Protein 2WP1 (pdb70)

Radius of gyration: 18.72 Å; Cα contacts (8 Å, |Δi|>4): 276; chains: 4; bounding box: 50×48×45 Å

InterPro domains:
  IPR001487 Bromodomain [PF00439] (38-119)
  IPR001487 Bromodomain [PF00439] (275-362)
  IPR001487 Bromodomain [PR00503] (46-59)
  IPR001487 Bromodomain [PR00503] (62-78)
  IPR001487 Bromodomain [PR00503] (78-96)
  IPR001487 Bromodomain [PR00503] (339-358)
  IPR001487 Bromodomain [PS50014] (43-115)
  IPR001487 Bromodomain [PS50014] (286-358)
  IPR001487 Bromodomain [SM00297] (24-134)
  IPR001487 Bromodomain [SM00297] (268-377)
  IPR018359 Bromodomain, conserved site [PS00633] (48-107)
  IPR018359 Bromodomain, conserved site [PS00633] (291-350)
  IPR027353 NET domain [PF17035] (505-567)
  IPR027353 NET domain [PS51525] (496-578)
  IPR031354 Bromodomain protein 4, C-terminal [PF17105] (914-956)
  IPR036427 Bromodomain-like superfamily [G3DSA:1.20.920.10] (17-143)
  IPR036427 Bromodomain-like superfamily [G3DSA:1.20.920.10] (257-382)
  IPR036427 Bromodomain-like superfamily [SSF47370] (13-137)
  IPR036427 Bromodomain-like superfamily [SSF47370] (261-381)
  IPR038336 NET domain superfamily [G3DSA:1.20.1270.220] (498-576)

B-factor: mean 72.07, std 17.36, range [45.34, 138.87]

Foldseek 3Di:
DDDDDPVVLQVLLLVLVLVLLVVLVDPVLCVLQVCQADWDDCPVVVVPCLCVQQVDTAGSNVLNVCSVVVNDPGPVSSVVRLVSNLVSVCRPDDPPDPNNVSSVVSVVSVVVSSVPRPDDIDD/DVVQVVQLVLLLVLLVVLVDPVLVVLQVVQLDWDPCVVVVVVCLCVQQVDTAGSVVLNVCSVVVVAPGLVSSVVRLVSNLVSVPRPDDPPDPNNVSSVVSVVSSVVSSVPRD/DDDDDD/DDDDDDPVD

Nearest PDB structures (foldseek):
  2wp1-assembly1_A  TM=1.008E+00  e=3.334E-20  Mus musculus
  7wmq-assembly1_B  TM=9.996E-01  e=1.780E-14  Homo sapiens
  6sis-assembly1_A  TM=9.958E-01  e=1.504E-14  Homo sapiens
  5hfr-assembly1_A  TM=1.004E+00  e=6.470E-14  Homo sapiens
  5hjc-assembly1_A  TM=1.004E+00  e=5.783E-14  Homo sapiens

Structure (mmCIF, N/CA/C/O backbone):
data_2WP1
#
_entry.id   2WP1
#
_cell.length_a   101.300
_cell.length_b   101.300
_cell.length_c   79.350
_cell.angle_alpha   90.00
_cell.angle_beta   90.00
_cell.angle_gamma   90.00
#
_symmetry.space_group_name_H-M   'P 41 21 2'
#
loop_
_entity.id
_entity.type
_entity.pdbx_description
1 polymer 'BROMODOMAIN TESTIS-SPECIFIC PROTEIN'
2 polymer 'HISTONE H3'
3 water water
#
loop_
_atom_site.group_PDB
_atom_site.id
_atom_site.type_symbol
_atom_site.label_atom_id
_atom_site.label_alt_id
_atom_site.label_comp_id
_atom_site.label_asym_id
_atom_site.label_entity_id
_atom_site.label_seq_id
_atom_site.pdbx_PDB_ins_code
_atom_site.Cartn_x
_atom_site.Cartn_y
_atom_site.Cartn_z
_atom_site.occupancy
_atom_site.B_iso_or_equiv
_atom_site.auth_seq_id
_atom_site.auth_comp_id
_atom_site.auth_asym_id
_atom_site.auth_atom_id
_atom_site.pdbx_PDB_model_num
ATOM 1 N N . GLN A 1 3 ? -56.285 -30.934 -24.611 1.00 107.46 259 GLN A N 1
ATOM 2 C CA . GLN A 1 3 ? -55.185 -29.992 -24.266 1.00 107.26 259 GLN A CA 1
ATOM 3 C C . GLN A 1 3 ? -55.625 -29.114 -23.112 1.00 106.77 259 GLN A C 1
ATOM 4 O O . GLN A 1 3 ? -55.192 -29.312 -21.979 1.00 107.29 259 GLN A O 1
ATOM 10 N N . HIS A 1 4 ? -56.496 -28.152 -23.397 1.00 105.63 260 HIS A N 1
ATOM 11 C CA . HIS A 1 4 ? -56.962 -27.262 -22.351 1.00 104.23 260 HIS A CA 1
ATOM 12 C C . HIS A 1 4 ? -55.837 -26.385 -21.833 1.00 103.37 260 HIS A C 1
ATOM 13 O O . HIS A 1 4 ? -54.690 -26.510 -22.276 1.00 104.62 260 HIS A O 1
ATOM 14 N N . LYS A 1 5 ? -56.157 -25.502 -20.890 1.00 101.32 261 LYS A N 1
ATOM 15 C CA . LYS A 1 5 ? -55.150 -24.607 -20.342 1.00 97.46 261 LYS A CA 1
ATOM 16 C C . LYS A 1 5 ? -54.999 -23.387 -21.229 1.00 94.46 261 LYS A C 1
ATOM 17 O O . LYS A 1 5 ? -55.990 -22.878 -21.759 1.00 96.32 261 LYS A O 1
ATOM 18 N N . VAL A 1 6 ? -53.769 -22.913 -21.400 1.00 90.50 262 VAL A N 1
ATOM 19 C CA . VAL A 1 6 ? -53.514 -21.753 -22.249 1.00 86.03 262 VAL A CA 1
ATOM 20 C C . VAL A 1 6 ? -52.730 -22.231 -23.476 1.00 82.33 262 VAL A C 1
ATOM 21 O O . VAL A 1 6 ? -51.908 -23.138 -23.377 1.00 81.68 262 VAL A O 1
ATOM 25 N N . LEU A 1 7 ? -53.013 -21.631 -24.629 1.00 78.01 263 LEU A N 1
ATOM 26 C CA . LEU A 1 7 ? -52.342 -21.973 -25.890 1.00 72.87 263 LEU A CA 1
ATOM 27 C C . LEU A 1 7 ? -50.915 -21.425 -25.872 1.00 71.22 263 LEU A C 1
ATOM 28 O O . LEU A 1 7 ? -50.677 -20.330 -25.359 1.00 69.42 263 LEU A O 1
ATOM 33 N N . LYS A 1 8 ? -49.969 -22.176 -26.428 1.00 69.14 264 LYS A N 1
ATOM 34 C CA . LYS A 1 8 ? -48.585 -21.728 -26.439 1.00 68.56 264 LYS A CA 1
ATOM 35 C C . LYS A 1 8 ? -48.402 -20.408 -27.187 1.00 66.34 264 LYS A C 1
ATOM 36 O O . LYS A 1 8 ? -47.633 -19.549 -26.758 1.00 66.39 264 LYS A O 1
ATOM 42 N N . THR A 1 9 ? -49.096 -20.249 -28.306 1.00 62.65 265 THR A N 1
ATOM 43 C CA . THR A 1 9 ? -48.994 -19.018 -29.082 1.00 61.08 265 THR A CA 1
ATOM 44 C C . THR A 1 9 ? -49.474 -17.826 -28.250 1.00 58.53 265 THR A C 1
ATOM 45 O O . THR A 1 9 ? -48.941 -16.726 -28.371 1.00 57.27 265 THR A O 1
ATOM 49 N N . VAL A 1 10 ? -50.472 -18.047 -27.400 1.00 55.18 266 VAL A N 1
ATOM 50 C CA . VAL A 1 10 ? -50.994 -16.984 -26.549 1.00 54.64 266 VAL A CA 1
ATOM 51 C C . VAL A 1 10 ? -49.989 -16.587 -25.450 1.00 56.33 266 VAL A C 1
ATOM 52 O O . VAL A 1 10 ? -49.822 -15.389 -25.174 1.00 54.70 266 VAL A O 1
ATOM 56 N N . LYS A 1 11 ? -49.316 -17.575 -24.840 1.00 58.35 267 LYS A N 1
ATOM 57 C CA . LYS A 1 11 ? -48.331 -17.297 -23.795 1.00 61.75 267 LYS A CA 1
ATOM 58 C C . LYS A 1 11 ? -47.154 -16.530 -24.368 1.00 60.79 267 LYS A C 1
ATOM 59 O O . LYS A 1 11 ? -46.603 -15.643 -23.715 1.00 61.81 267 LYS A O 1
ATOM 65 N N . VAL A 1 12 ? -46.749 -16.901 -25.577 1.00 59.59 268 VAL A N 1
ATOM 66 C CA . VAL A 1 12 ? -45.629 -16.237 -26.219 1.00 59.62 268 VAL A CA 1
ATOM 67 C C . VAL A 1 12 ? -45.986 -14.778 -26.445 1.00 59.36 268 VAL A C 1
ATOM 68 O O . VAL A 1 12 ? -45.187 -13.886 -26.150 1.00 59.32 268 VAL A O 1
ATOM 72 N N . THR A 1 13 ? -47.190 -14.536 -26.962 1.00 56.97 269 THR A N 1
ATOM 73 C CA . THR A 1 13 ? -47.644 -13.171 -27.203 1.00 56.40 269 THR A CA 1
ATOM 74 C C . THR A 1 13 ? -47.665 -12.390 -25.882 1.00 55.78 269 THR A C 1
ATOM 75 O O . THR A 1 13 ? -47.193 -11.249 -25.840 1.00 55.56 269 THR A O 1
ATOM 79 N N . GLU A 1 14 ? -48.184 -13.003 -24.814 1.00 56.88 270 GLU A N 1
ATOM 80 C CA . GLU A 1 14 ? -48.242 -12.348 -23.506 1.00 59.63 270 GLU A CA 1
ATOM 81 C C . GLU A 1 14 ? -46.836 -11.972 -23.051 1.00 57.91 270 GLU A C 1
ATOM 82 O O . GLU A 1 14 ? -46.610 -10.889 -22.513 1.00 56.41 270 GLU A O 1
ATOM 88 N N . GLN A 1 15 ? -45.908 -12.907 -23.223 1.00 55.38 271 GLN A N 1
ATOM 89 C CA . GLN A 1 15 ? -44.533 -12.673 -22.824 1.00 56.42 271 GLN A CA 1
ATOM 90 C C . GLN A 1 15 ? -43.884 -11.580 -23.677 1.00 55.46 271 GLN A C 1
ATOM 91 O O . GLN A 1 15 ? -43.079 -10.788 -23.178 1.00 54.96 271 GLN A O 1
ATOM 97 N N . LEU A 1 16 ? -44.218 -11.530 -24.961 1.00 54.58 272 LEU A N 1
ATOM 98 C CA . LEU A 1 16 ? -43.644 -10.489 -25.808 1.00 55.27 272 LEU A CA 1
ATOM 99 C C . LEU A 1 16 ? -44.259 -9.153 -25.436 1.00 55.35 272 LEU A C 1
ATOM 100 O O . LEU A 1 16 ? -43.623 -8.106 -25.599 1.00 57.09 272 LEU A O 1
ATOM 105 N N . LYS A 1 17 ? -45.491 -9.177 -24.930 1.00 56.38 273 LYS A N 1
ATOM 106 C CA . LYS A 1 17 ? -46.132 -7.935 -24.487 1.00 58.01 273 LYS A CA 1
ATOM 107 C C . LYS A 1 17 ? -45.387 -7.434 -23.233 1.00 56.58 273 LYS A C 1
ATOM 108 O O . LYS A 1 17 ? -45.147 -6.230 -23.069 1.00 55.95 273 LYS A O 1
ATOM 114 N N . HIS A 1 18 ? -45.012 -8.348 -22.344 1.00 55.59 274 HIS A N 1
ATOM 115 C CA . HIS A 1 18 ? -44.256 -7.921 -21.166 1.00 59.44 274 HIS A CA 1
ATOM 116 C C . HIS A 1 18 ? -42.925 -7.304 -21.619 1.00 56.82 274 HIS A C 1
ATOM 117 O O . HIS A 1 18 ? -42.456 -6.329 -21.025 1.00 54.90 274 HIS A O 1
ATOM 124 N N . CYS A 1 19 ? -42.325 -7.8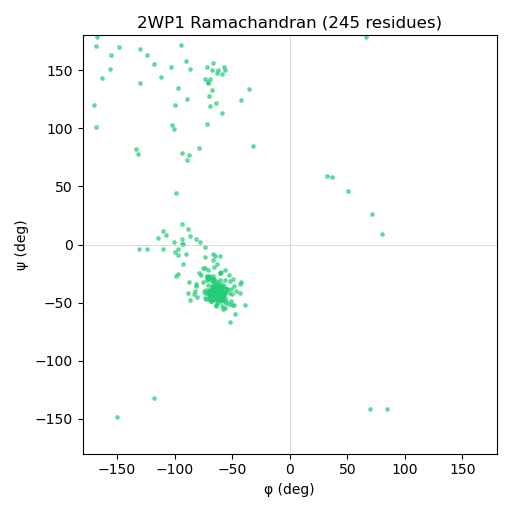94 -22.659 1.00 55.67 275 CYS A N 1
ATOM 125 C CA . CYS A 1 19 ? -41.052 -7.425 -23.209 1.00 56.52 275 CYS A CA 1
ATOM 126 C C . CYS A 1 19 ? -41.204 -6.008 -23.717 1.00 57.18 275 CYS A C 1
ATOM 127 O O . CYS A 1 19 ? -40.356 -5.156 -23.467 1.00 57.01 275 CYS A O 1
ATOM 130 N N . SER A 1 20 ? -42.285 -5.762 -24.446 1.00 57.37 276 SER A N 1
ATOM 131 C CA . SER A 1 20 ? -42.557 -4.425 -24.945 1.00 58.57 276 SER A CA 1
ATOM 132 C C . SER A 1 20 ? -42.629 -3.462 -23.775 1.00 56.95 276 SER A C 1
ATOM 133 O O . SER A 1 20 ? -42.118 -2.348 -23.851 1.00 56.16 276 SER A O 1
ATOM 136 N N . GLU A 1 21 ? -43.281 -3.888 -22.700 1.00 57.92 277 GLU A N 1
ATOM 137 C CA . GLU A 1 21 ? -43.402 -3.049 -21.505 1.00 59.80 277 GLU A CA 1
ATOM 138 C C . GLU A 1 21 ? -42.054 -2.804 -20.822 1.00 58.86 277 GLU A C 1
ATOM 139 O O . GLU A 1 21 ? -41.849 -1.765 -20.201 1.00 54.76 277 GLU A O 1
ATOM 145 N N . ILE A 1 22 ? -41.140 -3.765 -20.942 1.00 56.44 278 ILE A N 1
ATOM 146 C CA . ILE A 1 22 ? -39.816 -3.615 -20.357 1.00 56.31 278 ILE A CA 1
ATOM 147 C C . ILE A 1 22 ? -39.049 -2.588 -21.191 1.00 55.47 278 ILE A C 1
ATOM 148 O O . ILE A 1 22 ? -38.367 -1.704 -20.654 1.00 54.28 278 ILE A O 1
ATOM 153 N N . LEU A 1 23 ? -39.192 -2.695 -22.506 1.00 56.36 279 LEU A N 1
ATOM 154 C CA . LEU A 1 23 ? -38.546 -1.766 -23.427 1.00 57.90 279 LEU A CA 1
ATOM 155 C C . LEU A 1 23 ? -39.088 -0.365 -23.155 1.00 57.95 279 LEU A C 1
ATOM 156 O O . LEU A 1 23 ? -38.330 0.601 -23.108 1.00 57.03 279 LEU A O 1
ATOM 161 N N . LYS A 1 24 ? -40.401 -0.253 -22.975 1.00 58.09 280 LYS A N 1
ATOM 162 C CA . LYS A 1 24 ? -40.990 1.050 -22.679 1.00 60.91 280 LYS A CA 1
ATOM 163 C C . LYS A 1 24 ? -40.378 1.586 -21.374 1.00 59.94 280 LYS A C 1
ATOM 164 O O . LYS A 1 24 ? -39.998 2.757 -21.287 1.00 60.56 280 LYS A O 1
ATOM 170 N N . GLU A 1 25 ? -40.261 0.726 -20.364 1.00 59.40 281 GLU A N 1
ATOM 171 C CA . GLU A 1 25 ? -39.675 1.149 -19.097 1.00 60.44 281 GLU A CA 1
ATOM 172 C C . GLU A 1 25 ? -38.280 1.737 -19.330 1.00 60.47 281 GLU A C 1
ATOM 173 O O . GLU A 1 25 ? -37.990 2.845 -18.879 1.00 62.13 281 GLU A O 1
ATOM 179 N N . MET A 1 26 ? -37.433 1.004 -20.054 1.00 59.26 282 MET A N 1
ATOM 180 C CA . MET A 1 26 ? -36.064 1.432 -20.333 1.00 58.21 282 MET A CA 1
ATOM 181 C C . MET A 1 26 ? -35.941 2.753 -21.102 1.00 59.39 282 MET A C 1
ATOM 182 O O . MET A 1 26 ? -34.921 3.431 -21.014 1.00 59.09 282 MET A O 1
ATOM 187 N N . LEU A 1 27 ? -36.981 3.099 -21.854 1.00 60.26 283 LEU A N 1
ATOM 188 C CA . LEU A 1 27 ? -37.022 4.328 -22.638 1.00 61.29 283 LEU A CA 1
ATOM 189 C C . LEU A 1 27 ? -37.673 5.489 -21.879 1.00 60.58 283 LEU A C 1
ATOM 190 O O . LEU A 1 27 ? -37.784 6.580 -22.413 1.00 61.95 283 LEU A O 1
ATOM 195 N N . ALA A 1 28 ? -38.100 5.266 -20.639 1.00 61.19 284 ALA A N 1
ATOM 196 C CA . ALA A 1 28 ? -38.749 6.330 -19.856 1.00 60.55 284 ALA A CA 1
ATOM 197 C C . ALA A 1 28 ? -37.772 7.426 -19.396 1.00 59.69 284 ALA A C 1
ATOM 198 O O . ALA A 1 28 ? -36.588 7.171 -19.220 1.00 59.84 284 ALA A O 1
ATOM 200 N N . LYS A 1 29 ? -38.277 8.642 -19.190 1.00 61.78 285 LYS A N 1
ATOM 201 C CA . LYS A 1 29 ? -37.430 9.772 -18.781 1.00 63.15 285 LYS A CA 1
ATOM 202 C C . LYS A 1 29 ? -36.663 9.486 -17.508 1.00 62.17 285 LYS A C 1
ATOM 203 O O . LYS A 1 29 ? -35.552 9.985 -17.303 1.00 62.98 285 LYS A O 1
ATOM 209 N N . LYS A 1 30 ? -37.266 8.670 -16.659 1.00 59.87 286 LYS A N 1
ATOM 210 C CA . LYS A 1 30 ? -36.655 8.270 -15.404 1.00 59.23 286 LYS A CA 1
ATOM 211 C C . LYS A 1 30 ? -35.219 7.738 -15.568 1.00 57.36 286 LYS A C 1
ATOM 212 O O . LYS A 1 30 ? -34.346 8.008 -14.742 1.00 57.02 286 LYS A O 1
ATOM 218 N N . HIS A 1 31 ? -34.982 6.991 -16.638 1.00 55.71 287 HIS A N 1
ATOM 219 C CA . HIS A 1 31 ? -33.674 6.371 -16.883 1.00 57.89 287 HIS A CA 1
ATOM 220 C C . HIS A 1 31 ? -32.768 7.164 -17.831 1.00 58.99 287 HIS A C 1
ATOM 221 O O . HIS A 1 31 ? -31.619 6.785 -18.073 1.00 59.86 287 HIS A O 1
ATOM 228 N N . LEU A 1 32 ? -33.303 8.252 -18.369 1.00 59.68 288 LEU A N 1
ATOM 229 C CA . LEU A 1 32 ? -32.592 9.102 -19.311 1.00 63.07 288 LEU A CA 1
ATOM 230 C C . LEU A 1 32 ? -31.132 9.375 -18.929 1.00 63.51 288 LEU A C 1
ATOM 231 O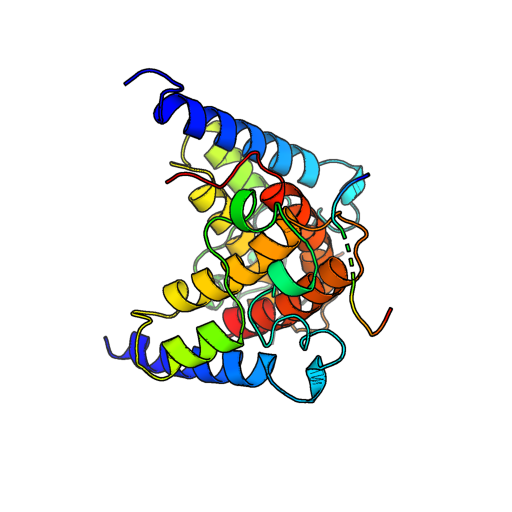 O . LEU A 1 32 ? -30.251 9.328 -19.778 1.00 65.37 288 LEU A O 1
ATOM 236 N N . PRO A 1 33 ? -30.851 9.636 -17.646 1.00 64.33 289 PRO A N 1
ATOM 237 C CA . PRO A 1 33 ? -29.466 9.902 -17.236 1.00 63.68 289 PRO A CA 1
ATOM 238 C C . PRO A 1 33 ? -28.416 8.860 -17.634 1.00 63.56 289 PRO A C 1
ATOM 239 O O . PRO A 1 33 ? -27.237 9.190 -17.759 1.00 62.76 289 PRO A O 1
ATOM 243 N N . TYR A 1 34 ? -28.818 7.606 -17.826 1.00 60.64 290 TYR A N 1
ATOM 244 C CA . TYR A 1 34 ? -27.842 6.587 -18.208 1.00 59.12 290 TYR A CA 1
ATOM 245 C C . TYR A 1 34 ? -28.274 5.746 -19.405 1.00 59.36 290 TYR A C 1
ATOM 246 O O . TYR A 1 34 ? -27.516 4.911 -19.897 1.00 60.66 290 TYR A O 1
ATOM 255 N N . ALA A 1 35 ? -29.486 5.987 -19.887 1.00 59.53 291 ALA A N 1
ATOM 256 C CA . ALA A 1 35 ? -30.001 5.257 -21.035 1.00 60.72 291 ALA A CA 1
ATOM 257 C C . ALA A 1 35 ? -29.831 6.002 -22.368 1.00 61.37 291 ALA A C 1
ATOM 258 O O . ALA A 1 35 ? -29.761 5.372 -23.415 1.00 61.38 291 ALA A O 1
ATOM 260 N N . TRP A 1 36 ? -29.749 7.330 -22.341 1.00 63.38 292 TRP A N 1
ATOM 261 C CA . TRP A 1 36 ? -29.652 8.082 -23.600 1.00 65.70 292 TRP A CA 1
ATOM 262 C C . TRP A 1 36 ? -28.611 7.601 -24.615 1.00 65.15 292 TRP A C 1
ATOM 263 O O . TRP A 1 36 ? -28.857 7.654 -25.813 1.00 65.61 292 TRP A O 1
ATOM 274 N N . PRO A 1 37 ? -27.447 7.112 -24.159 1.00 65.81 293 PRO A N 1
ATOM 275 C CA . PRO A 1 37 ? -26.440 6.641 -25.121 1.00 64.61 293 PRO A CA 1
ATOM 276 C C . PRO A 1 37 ? -26.881 5.398 -25.893 1.00 64.12 293 PRO A C 1
ATOM 277 O O . PRO A 1 37 ? -26.206 4.979 -26.837 1.00 63.65 293 PRO A O 1
ATOM 281 N N . PHE A 1 38 ? -28.012 4.810 -25.506 1.00 62.55 294 PHE A N 1
ATOM 282 C CA . PHE A 1 38 ? -28.489 3.584 -26.162 1.00 62.49 294 PHE A CA 1
ATOM 283 C C . PHE A 1 38 ? -29.790 3.725 -26.921 1.00 62.09 294 PHE A C 1
ATOM 284 O O . PHE A 1 38 ? -30.333 2.730 -27.410 1.00 63.37 294 PHE A O 1
ATOM 292 N N . TYR A 1 39 ? -30.295 4.950 -27.018 1.00 63.41 295 TYR A N 1
ATOM 293 C CA . TYR A 1 39 ? -31.545 5.199 -27.725 1.00 64.98 295 TYR A CA 1
ATOM 294 C C . TYR A 1 39 ? -31.422 4.956 -29.222 1.00 65.61 295 TYR A C 1
ATOM 295 O O . TYR A 1 39 ? -32.363 4.472 -29.861 1.00 65.66 295 TYR A O 1
ATOM 304 N N . ASN A 1 40 ? -30.257 5.280 -29.778 1.00 66.30 296 ASN A N 1
ATOM 305 C CA . ASN A 1 40 ? -30.022 5.108 -31.207 1.00 67.29 296 ASN A CA 1
ATOM 306 C C . ASN A 1 40 ? -28.738 4.382 -31.491 1.00 67.40 296 ASN A C 1
ATOM 307 O O . ASN A 1 40 ? -27.915 4.194 -30.605 1.00 67.00 296 ASN A O 1
ATOM 312 N N . PRO A 1 41 ? -28.555 3.955 -32.748 1.00 68.98 297 PRO A N 1
ATOM 313 C CA . PRO A 1 41 ? -27.335 3.244 -33.144 1.00 70.95 297 PRO A CA 1
ATOM 314 C C . PRO A 1 41 ? -26.128 4.141 -32.870 1.00 72.88 297 PRO A C 1
ATOM 315 O O . PRO A 1 41 ? -26.226 5.363 -32.970 1.00 72.74 297 PRO A O 1
ATOM 319 N N . VAL A 1 42 ? -24.999 3.548 -32.506 1.00 76.32 298 VAL A N 1
ATOM 320 C CA . VAL A 1 42 ? -23.805 4.342 -32.259 1.00 80.50 298 VAL A CA 1
ATOM 321 C C . VAL A 1 42 ? -23.361 4.936 -33.594 1.00 83.87 298 VAL A C 1
ATOM 322 O O . VAL A 1 42 ? -23.295 4.230 -34.608 1.00 82.21 298 VAL A O 1
ATOM 326 N N . ASP A 1 43 ? -23.066 6.232 -33.595 1.00 87.69 299 ASP A N 1
ATOM 327 C CA . ASP A 1 43 ? -22.637 6.901 -34.822 1.00 92.59 299 ASP A CA 1
ATOM 328 C C . ASP A 1 43 ? -21.119 6.901 -34.916 1.00 93.92 299 ASP A C 1
ATOM 329 O O . ASP A 1 43 ? -20.472 7.906 -34.623 1.00 93.78 299 ASP A O 1
ATOM 334 N N . ALA A 1 44 ? -20.558 5.764 -35.317 1.00 96.43 300 ALA A N 1
ATOM 335 C CA . ALA A 1 44 ? -19.114 5.622 -35.449 1.00 98.53 300 ALA A CA 1
ATOM 336 C C . ALA A 1 44 ? -18.541 6.804 -36.226 1.00 100.16 300 ALA A C 1
ATOM 337 O O . ALA A 1 44 ? -17.604 7.467 -35.775 1.00 99.36 300 ALA A O 1
ATOM 339 N N . ASP A 1 45 ? -19.124 7.063 -37.392 1.00 102.41 301 ASP A N 1
ATOM 340 C CA . ASP A 1 45 ? -18.694 8.154 -38.254 1.00 104.59 301 ASP A CA 1
ATOM 341 C C . ASP A 1 45 ? -18.625 9.481 -37.500 1.00 105.10 301 ASP A C 1
ATOM 342 O O . ASP A 1 45 ? -17.542 10.029 -37.290 1.00 105.36 301 ASP A O 1
ATOM 347 N N . ALA A 1 46 ? -19.783 9.983 -37.084 1.00 105.33 302 ALA A N 1
ATOM 348 C CA . ALA A 1 46 ? -19.868 11.249 -36.363 1.00 105.96 302 ALA A CA 1
ATOM 349 C C . ALA A 1 46 ? -19.015 11.303 -35.100 1.00 106.71 302 ALA A C 1
ATOM 350 O O . ALA A 1 46 ? -18.678 12.385 -34.621 1.00 107.63 302 ALA A O 1
ATOM 352 N N . LEU A 1 47 ? -18.666 10.146 -34.553 1.00 107.10 303 LEU A N 1
ATOM 353 C CA . LEU A 1 47 ? -17.860 10.118 -33.338 1.00 107.02 303 LEU A CA 1
ATOM 354 C C . LEU A 1 47 ? -16.387 9.857 -33.636 1.00 107.09 303 LEU A C 1
ATOM 355 O O . LEU A 1 47 ? -15.540 9.922 -32.742 1.00 106.70 303 LEU A O 1
ATOM 360 N N . GLY A 1 48 ? -16.084 9.566 -34.896 1.00 106.82 304 GLY A N 1
ATOM 361 C CA . GLY A 1 48 ? -14.707 9.312 -35.273 1.00 107.17 304 GLY A CA 1
ATOM 362 C C . GLY A 1 48 ? -14.258 7.909 -34.922 1.00 107.12 304 GLY A C 1
ATOM 363 O O . GLY A 1 48 ? -13.071 7.581 -35.006 1.00 107.36 304 GLY A O 1
ATOM 364 N N . LEU A 1 49 ? -15.205 7.073 -34.515 1.00 106.87 305 LEU A N 1
ATOM 365 C CA . LEU A 1 49 ? -14.881 5.698 -34.175 1.00 105.71 305 LEU A CA 1
ATOM 366 C C . LEU A 1 49 ? -14.749 4.979 -35.509 1.00 105.09 305 LEU A C 1
ATOM 367 O O . LEU A 1 49 ? -15.698 4.351 -35.982 1.00 105.09 305 LEU A O 1
ATOM 372 N N . HIS A 1 50 ? -13.578 5.093 -36.127 1.00 103.88 306 HIS A N 1
ATOM 373 C CA . HIS A 1 50 ? -13.347 4.455 -37.414 1.00 103.33 306 HIS A CA 1
ATOM 374 C C . HIS A 1 50 ? -13.176 2.948 -37.292 1.00 102.57 306 HIS A C 1
ATOM 375 O O . HIS A 1 50 ? -13.186 2.235 -38.296 1.00 103.11 306 HIS A O 1
ATOM 382 N N . ASN A 1 51 ? -13.030 2.464 -36.062 1.00 101.21 307 ASN A N 1
ATOM 383 C CA . ASN A 1 51 ? -12.852 1.034 -35.823 1.00 99.06 307 ASN A CA 1
ATOM 384 C C . ASN A 1 51 ? -14.068 0.392 -35.156 1.00 98.63 307 ASN A C 1
ATOM 385 O O . ASN A 1 51 ? -13.996 -0.755 -34.707 1.00 98.65 307 ASN A O 1
ATOM 390 N N . TYR A 1 52 ? -15.187 1.113 -35.103 1.00 97.77 308 TYR A N 1
ATOM 391 C CA . TYR A 1 52 ? -16.376 0.571 -34.453 1.00 97.12 308 TYR A CA 1
ATOM 392 C C . TYR A 1 52 ? -16.958 -0.661 -35.136 1.00 96.46 308 TYR A C 1
ATOM 393 O O . TYR A 1 52 ? -17.179 -1.682 -34.486 1.00 96.15 308 TYR A O 1
ATOM 402 N N . TYR A 1 53 ? -17.207 -0.582 -36.438 1.00 95.31 309 TYR A N 1
ATOM 403 C CA . TYR A 1 53 ? -17.774 -1.731 -37.128 1.00 94.86 309 TYR A CA 1
ATOM 404 C C . TYR A 1 53 ? -16.768 -2.846 -37.338 1.00 94.15 309 TYR A C 1
ATOM 405 O O . TYR A 1 53 ? -17.103 -3.906 -37.862 1.00 93.74 309 TYR A O 1
ATOM 414 N N . ASP A 1 54 ? -15.532 -2.612 -36.918 1.00 93.71 310 ASP A N 1
ATOM 415 C CA . ASP A 1 54 ? -14.515 -3.637 -37.059 1.00 93.63 310 ASP A CA 1
ATOM 416 C C . ASP A 1 54 ? -14.608 -4.529 -35.829 1.00 91.59 310 ASP A C 1
ATOM 417 O O . ASP A 1 54 ? -14.625 -5.754 -35.944 1.00 91.31 310 ASP A O 1
ATOM 422 N N . VAL A 1 55 ? -14.672 -3.910 -34.652 1.00 89.62 311 VAL A N 1
ATOM 423 C CA . VAL A 1 55 ? -14.770 -4.667 -33.410 1.00 87.82 311 VAL A CA 1
ATOM 424 C C . VAL A 1 55 ? -16.205 -5.107 -33.126 1.00 85.49 311 VAL A C 1
ATOM 425 O O . VAL A 1 55 ? -16.433 -6.199 -32.613 1.00 86.11 311 VAL A O 1
ATOM 429 N N . VAL A 1 56 ? -17.169 -4.261 -33.475 1.00 83.41 312 VAL A N 1
ATOM 430 C CA . VAL A 1 56 ? -18.578 -4.571 -33.264 1.00 81.29 312 VAL A CA 1
ATOM 431 C C . VAL A 1 56 ? -19.228 -5.054 -34.559 1.00 80.25 312 VAL A C 1
ATOM 432 O O . VAL A 1 56 ? -19.605 -4.257 -35.413 1.00 78.50 312 VAL A O 1
ATOM 436 N N . LYS A 1 57 ? -19.363 -6.367 -34.699 1.00 81.00 313 LYS A N 1
ATOM 437 C CA . LYS A 1 57 ? -19.957 -6.928 -35.901 1.00 82.33 313 LYS A CA 1
ATOM 438 C C . LYS A 1 57 ? -21.484 -6.827 -35.966 1.00 80.90 313 LYS A C 1
ATOM 439 O O . LYS A 1 57 ? -22.053 -6.795 -37.058 1.00 80.18 313 LYS A O 1
ATOM 445 N N . ASN A 1 58 ? -22.149 -6.761 -34.814 1.00 79.23 314 ASN A N 1
ATOM 446 C CA . ASN A 1 58 ? -23.612 -6.661 -34.789 1.00 77.78 314 ASN A CA 1
ATOM 447 C C . ASN A 1 58 ? -24.124 -5.554 -33.868 1.00 76.14 314 ASN A C 1
ATOM 448 O O . ASN A 1 58 ? -24.591 -5.821 -32.759 1.00 75.89 314 ASN A O 1
ATOM 453 N N . PRO A 1 59 ? -24.063 -4.297 -34.329 1.00 73.80 315 PRO A N 1
ATOM 454 C CA . PRO A 1 59 ? -24.521 -3.142 -33.552 1.00 71.71 315 PRO A CA 1
ATOM 455 C C . PRO A 1 59 ? -25.984 -3.330 -33.141 1.00 68.83 315 PRO A C 1
ATOM 456 O O . PRO A 1 59 ? -26.745 -3.978 -33.858 1.00 67.35 315 PRO A O 1
ATOM 460 N N . MET A 1 60 ? -26.371 -2.763 -32.000 1.00 66.63 316 MET A N 1
ATOM 461 C CA . MET A 1 60 ? -27.752 -2.848 -31.529 1.00 63.93 316 MET A CA 1
ATOM 462 C C . MET A 1 60 ? -28.034 -1.680 -30.590 1.00 63.76 316 MET A C 1
ATOM 463 O O . MET A 1 60 ? -27.125 -1.167 -29.917 1.00 61.71 316 MET A O 1
ATOM 468 N N . ASP A 1 61 ? -29.294 -1.254 -30.558 1.00 61.92 317 ASP A N 1
ATOM 469 C CA . ASP A 1 61 ? -29.704 -0.139 -29.715 1.00 60.78 317 ASP A CA 1
ATOM 470 C C . ASP A 1 61 ? -31.188 -0.249 -29.399 1.00 58.79 317 ASP A C 1
ATOM 471 O O . ASP A 1 61 ? -31.922 -0.954 -30.086 1.00 58.51 317 ASP A O 1
ATOM 476 N N . LEU A 1 62 ? -31.628 0.474 -28.374 1.00 58.32 318 LEU A N 1
ATOM 477 C CA . LEU A 1 62 ? -33.026 0.437 -27.970 1.00 59.30 318 LEU A CA 1
ATOM 478 C C . LEU A 1 62 ? -33.980 0.794 -29.111 1.00 60.69 318 LEU A C 1
ATOM 479 O O . LEU A 1 62 ? -35.032 0.160 -29.274 1.00 60.60 318 LEU A O 1
ATOM 484 N N . GLY A 1 63 ? -33.610 1.798 -29.908 1.00 60.61 319 GLY A N 1
ATOM 485 C CA . GLY A 1 63 ? -34.445 2.204 -31.020 1.00 58.50 319 GLY A CA 1
ATOM 486 C C . GLY A 1 63 ? -34.656 1.080 -32.017 1.00 60.72 319 GLY A C 1
ATOM 487 O O . GLY A 1 63 ? -35.771 0.862 -32.501 1.00 61.26 319 GLY A O 1
ATOM 488 N N . THR A 1 64 ? -33.593 0.347 -32.334 1.00 59.06 320 THR A N 1
ATOM 489 C CA . THR A 1 64 ? -33.725 -0.742 -33.286 1.00 58.18 320 THR A CA 1
ATOM 490 C C . THR A 1 64 ? -34.572 -1.874 -32.687 1.00 58.37 320 THR A C 1
ATOM 491 O O . THR A 1 64 ? -35.423 -2.448 -33.368 1.00 57.03 320 THR A O 1
ATOM 495 N N . ILE A 1 65 ? -34.338 -2.192 -31.415 1.00 58.48 321 ILE A N 1
ATOM 496 C CA . ILE A 1 65 ? -35.106 -3.246 -30.755 1.00 56.92 321 ILE A CA 1
ATOM 497 C C . ILE A 1 65 ? -36.580 -2.831 -30.772 1.00 58.01 321 ILE A C 1
ATOM 498 O O . ILE A 1 65 ? -37.463 -3.637 -31.058 1.00 53.93 321 ILE A O 1
ATOM 503 N N . LYS A 1 66 ? -36.846 -1.559 -30.492 1.00 59.66 322 LYS A N 1
ATOM 504 C CA . LYS A 1 66 ? -38.223 -1.077 -30.525 1.00 61.46 322 LYS A CA 1
ATOM 505 C C . LYS A 1 66 ? -38.823 -1.269 -31.916 1.00 61.57 322 LYS A C 1
ATOM 506 O O . LYS A 1 66 ? -39.993 -1.626 -32.056 1.00 62.95 322 LYS A O 1
ATOM 512 N N . GLY A 1 67 ? -38.018 -1.026 -32.947 1.00 61.68 323 GLY A N 1
ATOM 513 C CA . GLY A 1 67 ? -38.491 -1.197 -34.311 1.00 60.29 323 GLY A CA 1
ATOM 514 C C . GLY A 1 67 ? -38.806 -2.646 -34.638 1.00 59.60 323 GLY A C 1
ATOM 515 O O . GLY A 1 67 ? -39.807 -2.942 -35.287 1.00 57.53 323 GLY A O 1
ATOM 516 N N . LYS A 1 68 ? -37.946 -3.558 -34.198 1.00 58.50 324 LYS A N 1
ATOM 517 C CA . LYS A 1 68 ? -38.156 -4.973 -34.456 1.00 59.53 324 LYS A CA 1
ATOM 518 C C . LYS A 1 68 ? -39.400 -5.482 -33.715 1.00 61.21 324 LYS A C 1
ATOM 519 O O . LYS A 1 68 ? -40.156 -6.298 -34.243 1.00 61.06 324 LYS A O 1
ATOM 525 N N . MET A 1 69 ? -39.618 -4.983 -32.504 1.00 63.02 325 MET A N 1
ATOM 526 C CA . MET A 1 69 ? -40.772 -5.390 -31.706 1.00 66.65 325 MET A CA 1
ATOM 527 C C . MET A 1 69 ? -42.039 -4.914 -32.401 1.00 67.33 325 MET A C 1
ATOM 528 O O . MET A 1 69 ? -43.001 -5.668 -32.564 1.00 66.14 325 MET A O 1
ATOM 533 N N . ASP A 1 70 ? -42.032 -3.654 -32.818 1.00 68.04 326 ASP A N 1
ATOM 534 C CA . ASP A 1 70 ? -43.186 -3.102 -33.502 1.00 70.05 326 ASP A CA 1
ATOM 535 C C . ASP A 1 70 ? -43.479 -3.875 -34.779 1.00 69.44 326 ASP A C 1
ATOM 536 O O . ASP A 1 70 ? -44.632 -3.983 -35.184 1.00 69.15 326 ASP A O 1
ATOM 541 N N . ASN A 1 71 ? -42.445 -4.428 -35.408 1.00 68.76 327 ASN A N 1
ATOM 542 C CA . ASN A 1 71 ? -42.655 -5.173 -36.640 1.00 67.71 327 ASN A CA 1
ATOM 543 C C . ASN A 1 71 ? -42.833 -6.679 -36.430 1.00 66.84 327 ASN A C 1
ATOM 544 O O . ASN A 1 71 ? -42.712 -7.462 -37.376 1.00 64.29 327 ASN A O 1
ATOM 549 N N . GLN A 1 72 ? -43.134 -7.082 -35.197 1.00 67.06 328 GLN A N 1
ATOM 550 C CA . GLN A 1 72 ? -43.335 -8.499 -34.880 1.00 68.01 328 GLN A CA 1
ATOM 551 C C . GLN A 1 72 ? -42.195 -9.384 -35.384 1.00 66.47 328 GLN A C 1
ATOM 552 O O . GLN A 1 72 ? -42.444 -10.450 -35.968 1.00 65.09 328 GLN A O 1
ATOM 558 N N . GLU A 1 73 ? -40.958 -8.953 -35.146 1.00 64.14 329 GLU A N 1
ATOM 559 C CA . GLU A 1 73 ? -39.793 -9.709 -35.591 1.00 64.44 329 GLU A CA 1
ATOM 560 C C . GLU A 1 73 ? -39.220 -10.695 -34.583 1.00 63.33 329 GLU A C 1
ATOM 561 O O . GLU A 1 73 ? -38.448 -11.574 -34.968 1.00 65.48 329 GLU A O 1
ATOM 567 N N . TYR A 1 74 ? -39.577 -10.563 -33.306 1.00 60.95 330 TYR A N 1
ATOM 568 C CA . TYR A 1 74 ? -39.063 -11.481 -32.277 1.00 59.93 330 TYR A CA 1
ATOM 569 C C . TYR A 1 74 ? -39.958 -12.708 -32.108 1.00 59.46 330 TYR A C 1
ATOM 570 O O . TYR A 1 74 ? -41.145 -12.581 -31.853 1.00 59.57 330 TYR A O 1
ATOM 579 N N . LYS A 1 75 ? -39.392 -13.901 -32.236 1.00 60.18 331 LYS A N 1
ATOM 580 C CA . LYS A 1 75 ? -40.204 -15.101 -32.114 1.00 59.24 331 LYS A CA 1
ATOM 581 C C . LYS A 1 75 ? -40.566 -15.397 -30.670 1.00 60.36 331 LYS A C 1
ATOM 582 O O . LYS A 1 75 ? -41.525 -16.125 -30.393 1.00 58.20 331 LYS A O 1
ATOM 588 N N . ASP A 1 76 ? -39.795 -14.836 -29.743 1.00 58.59 332 ASP A N 1
ATOM 589 C CA . ASP A 1 76 ? -40.065 -15.022 -28.326 1.00 58.76 332 ASP A CA 1
ATOM 590 C C . ASP A 1 76 ? -39.264 -14.064 -27.455 1.00 57.24 332 ASP A C 1
ATOM 591 O O . ASP A 1 76 ? -38.472 -13.263 -27.956 1.00 55.99 332 ASP A O 1
ATOM 596 N N . ALA A 1 77 ? -39.488 -14.162 -26.151 1.00 57.54 333 ALA A N 1
ATOM 597 C CA . ALA A 1 77 ? -38.832 -13.305 -25.174 1.00 59.72 333 ALA A CA 1
ATOM 598 C C . ALA A 1 77 ? -37.318 -13.509 -25.135 1.00 60.34 333 ALA A C 1
ATOM 599 O O . ALA A 1 77 ? -36.569 -12.551 -24.945 1.00 60.66 333 ALA A O 1
ATOM 601 N N . TYR A 1 78 ? -36.865 -14.747 -25.318 1.00 61.09 334 TYR A N 1
ATOM 602 C CA . TYR A 1 78 ? -35.431 -15.012 -25.318 1.00 62.96 334 TYR A CA 1
ATOM 603 C C . TYR A 1 78 ? -34.758 -14.260 -26.467 1.00 60.81 334 TYR A C 1
ATOM 604 O O . TYR A 1 78 ? -33.654 -13.728 -26.316 1.00 58.16 334 TYR A O 1
ATOM 613 N N . GLU A 1 79 ? -35.433 -14.204 -27.607 1.00 58.21 335 GLU A N 1
ATOM 614 C CA . GLU A 1 79 ? -34.884 -13.502 -28.754 1.00 59.89 335 GLU A CA 1
ATOM 615 C C . GLU A 1 79 ? -34.803 -12.004 -28.436 1.00 57.23 335 GLU A C 1
ATOM 616 O O . GLU A 1 79 ? -33.846 -11.325 -28.794 1.00 55.80 335 GLU A O 1
ATOM 622 N N . PHE A 1 80 ? -35.821 -11.484 -27.767 1.00 54.89 336 PHE A N 1
ATOM 623 C CA . PHE A 1 80 ? -35.806 -10.085 -27.394 1.00 54.02 336 PHE A CA 1
ATOM 624 C C . PHE A 1 80 ? -34.626 -9.884 -26.437 1.00 52.61 336 PHE A C 1
ATOM 625 O O . PHE A 1 80 ? -33.794 -8.990 -26.626 1.00 51.10 336 PHE A O 1
ATOM 633 N N . ALA A 1 81 ? -34.537 -10.730 -25.416 1.00 52.04 337 ALA A N 1
ATOM 634 C CA . ALA A 1 81 ? -33.454 -10.605 -24.440 1.00 51.10 337 ALA A CA 1
ATOM 635 C C . ALA A 1 81 ? -32.070 -10.608 -25.074 1.00 50.53 337 ALA A C 1
ATOM 636 O O . ALA A 1 81 ? -31.171 -9.888 -24.619 1.00 51.05 337 ALA A O 1
ATOM 638 N N . ALA A 1 82 ? -31.896 -11.427 -26.105 1.00 48.38 338 ALA A N 1
ATOM 639 C CA . ALA A 1 82 ? -30.610 -11.538 -26.770 1.00 51.21 338 ALA A CA 1
ATOM 640 C C . ALA A 1 82 ? -30.212 -10.220 -27.420 1.00 53.35 338 ALA A C 1
ATOM 641 O O . ALA A 1 82 ? -29.043 -9.818 -27.357 1.00 53.51 338 ALA A O 1
ATOM 643 N N . ASP A 1 83 ? -31.169 -9.531 -28.037 1.00 54.30 339 ASP A N 1
ATOM 644 C CA . ASP A 1 83 ? -30.834 -8.256 -28.640 1.00 54.94 339 ASP A CA 1
ATOM 645 C C . ASP A 1 83 ? -30.492 -7.242 -27.581 1.00 54.66 339 ASP A C 1
ATOM 646 O O . ASP A 1 83 ? -29.600 -6.414 -27.782 1.00 57.11 339 ASP A O 1
ATOM 651 N N . VAL A 1 84 ? -31.182 -7.284 -26.446 1.00 53.80 340 VAL A N 1
ATOM 652 C CA . VAL A 1 84 ? -30.875 -6.330 -25.381 1.00 53.42 340 VAL A CA 1
ATOM 653 C C . VAL A 1 84 ? -29.469 -6.602 -24.826 1.00 53.60 340 VAL A C 1
ATOM 654 O O . VAL A 1 84 ? -28.684 -5.678 -24.587 1.00 52.09 340 VAL A O 1
ATOM 658 N N . ARG A 1 85 ? -29.148 -7.870 -24.625 1.00 51.49 341 ARG A N 1
ATOM 659 C CA . ARG A 1 85 ? -27.825 -8.204 -24.112 1.00 56.09 341 ARG A CA 1
ATOM 660 C C . ARG A 1 85 ? -26.729 -7.940 -25.140 1.00 57.40 341 ARG A C 1
ATOM 661 O O . ARG A 1 85 ? -25.583 -7.666 -24.766 1.00 58.63 341 ARG A O 1
ATOM 669 N N . LEU A 1 86 ? -27.074 -8.020 -26.427 1.00 58.73 342 LEU A N 1
ATOM 670 C CA . LEU A 1 86 ? -26.101 -7.767 -27.490 1.00 59.20 342 LEU A CA 1
ATOM 671 C C . LEU A 1 86 ? -25.701 -6.303 -27.391 1.00 60.46 342 LEU A C 1
ATOM 672 O O . LEU A 1 86 ? -24.516 -5.957 -27.465 1.00 61.63 342 LEU A O 1
ATOM 677 N N . MET A 1 87 ? -26.709 -5.452 -27.225 1.00 58.42 343 MET A N 1
ATOM 678 C CA . MET A 1 87 ? -26.519 -4.022 -27.088 1.00 58.37 343 MET A CA 1
ATOM 679 C C . MET A 1 87 ? -25.504 -3.741 -25.978 1.00 59.97 343 MET A C 1
ATOM 680 O O . MET A 1 87 ? -24.538 -3.013 -26.189 1.00 59.94 343 MET A O 1
ATOM 685 N N . PHE A 1 88 ? -25.712 -4.321 -24.796 1.00 59.12 344 PHE A N 1
ATOM 686 C CA . PHE A 1 88 ? -24.775 -4.113 -23.690 1.00 60.08 344 PHE A CA 1
ATOM 687 C C . PHE A 1 88 ? -23.421 -4.760 -24.001 1.00 58.45 344 PHE A C 1
ATOM 688 O O . PHE A 1 88 ? -22.369 -4.198 -23.698 1.00 57.48 344 PHE A O 1
ATOM 696 N N . MET A 1 89 ? -23.447 -5.942 -24.601 1.00 57.23 345 MET A N 1
ATOM 697 C CA . MET A 1 89 ? -22.204 -6.636 -24.921 1.00 61.68 345 MET A CA 1
ATOM 698 C C . MET A 1 89 ? -21.316 -5.765 -25.819 1.00 61.58 345 MET A C 1
ATOM 699 O O . MET A 1 89 ? -20.117 -5.648 -25.584 1.00 60.54 345 MET A O 1
ATOM 704 N N . ASN A 1 90 ? -21.920 -5.165 -26.841 1.00 60.03 346 ASN A N 1
ATOM 705 C CA . ASN A 1 90 ? -21.199 -4.303 -27.758 1.00 60.49 346 ASN A CA 1
ATOM 706 C C . ASN A 1 90 ? -20.491 -3.197 -26.991 1.00 62.19 346 ASN A C 1
ATOM 707 O O . ASN A 1 90 ? -19.302 -2.954 -27.198 1.00 60.84 346 ASN A O 1
ATOM 712 N N . CYS A 1 91 ? -21.224 -2.541 -26.096 1.00 62.53 347 CYS A N 1
ATOM 713 C CA . CYS A 1 91 ? -20.675 -1.453 -25.308 1.00 64.35 347 CYS A CA 1
ATOM 714 C C . CYS A 1 91 ? -19.492 -1.907 -24.461 1.00 66.12 347 CYS A C 1
ATOM 715 O O . CYS A 1 91 ? -18.455 -1.241 -24.411 1.00 67.23 347 CYS A O 1
ATOM 718 N N . TYR A 1 92 ? -19.640 -3.048 -23.795 1.00 66.50 348 TYR A N 1
ATOM 719 C CA . TYR A 1 92 ? -18.562 -3.571 -22.959 1.00 66.26 348 TYR A CA 1
ATOM 720 C C . TYR A 1 92 ? -17.349 -3.957 -23.803 1.00 68.62 348 TYR A C 1
ATOM 721 O O . TYR A 1 92 ? -16.210 -3.812 -23.368 1.00 67.88 348 TYR A O 1
ATOM 730 N N . LYS A 1 93 ? -17.602 -4.450 -25.009 1.00 70.46 349 LYS A N 1
ATOM 731 C CA . LYS A 1 93 ? -16.525 -4.867 -25.899 1.00 73.76 349 LYS A CA 1
ATOM 732 C C . LYS A 1 93 ? -15.743 -3.727 -26.545 1.00 74.08 349 LYS A C 1
ATOM 733 O O . LYS A 1 93 ? -14.524 -3.807 -26.669 1.00 74.54 349 LYS A O 1
ATOM 739 N N . TYR A 1 94 ? -16.437 -2.669 -26.952 1.00 74.24 350 TYR A N 1
ATOM 740 C CA . TYR A 1 94 ? -15.776 -1.561 -27.620 1.00 74.77 350 TYR A CA 1
ATOM 741 C C . TYR A 1 94 ? -15.119 -0.554 -26.713 1.00 74.50 350 TYR A C 1
ATOM 742 O O . TYR A 1 94 ? -14.041 -0.056 -27.018 1.00 75.67 350 TYR A O 1
ATOM 751 N N . ASN A 1 95 ? -15.767 -0.236 -25.605 1.00 72.86 351 ASN A N 1
ATOM 752 C CA . ASN A 1 95 ? -15.222 0.760 -24.710 1.00 72.65 351 ASN A CA 1
ATOM 753 C C . ASN A 1 95 ? -14.296 0.217 -23.636 1.00 72.71 351 ASN A C 1
ATOM 754 O O . ASN A 1 95 ? -14.322 -0.971 -23.314 1.00 71.60 351 ASN A O 1
ATOM 759 N N . PRO A 1 96 ? -13.434 1.091 -23.086 1.00 73.46 352 PRO A N 1
ATOM 760 C CA . PRO A 1 96 ? -12.499 0.692 -22.037 1.00 73.45 352 PRO A CA 1
ATOM 761 C C . PRO A 1 96 ? -13.288 0.445 -20.760 1.00 72.32 352 PRO A C 1
ATOM 762 O O . PRO A 1 96 ? -14.209 1.190 -20.436 1.00 71.14 352 PRO A O 1
ATOM 766 N N . PRO A 1 97 ? -12.941 -0.615 -20.026 1.00 72.40 353 PRO A N 1
ATOM 767 C CA . PRO A 1 97 ? -13.624 -0.965 -18.775 1.00 73.41 353 PRO A CA 1
ATOM 768 C C . PRO A 1 97 ? -13.965 0.191 -17.823 1.00 75.09 353 PRO A C 1
ATOM 769 O O . PRO A 1 97 ? -14.986 0.144 -17.132 1.00 74.23 353 PRO A O 1
ATOM 773 N N . ASP A 1 98 ? -13.137 1.232 -17.791 1.00 76.11 354 ASP A N 1
ATOM 774 C CA . ASP A 1 98 ? -13.401 2.357 -16.895 1.00 77.50 354 ASP A CA 1
ATOM 775 C C . ASP A 1 98 ? -14.176 3.493 -17.548 1.00 75.93 354 ASP A C 1
ATOM 776 O O . ASP A 1 98 ? -14.405 4.530 -16.922 1.00 74.22 354 ASP A O 1
ATOM 781 N N . HIS A 1 99 ? -14.596 3.300 -18.794 1.00 75.06 355 HIS A N 1
ATOM 782 C CA . HIS A 1 99 ? -15.325 4.346 -19.493 1.00 75.12 355 HIS A CA 1
ATOM 783 C C . HIS A 1 99 ? -16.646 4.647 -18.804 1.00 75.39 355 HIS A C 1
ATOM 784 O O . HIS A 1 99 ? -17.270 3.758 -18.221 1.00 76.14 355 HIS A O 1
ATOM 791 N N . GLU A 1 100 ? -17.070 5.905 -18.873 1.00 75.15 356 GLU A N 1
ATOM 792 C CA . GLU A 1 100 ? -18.316 6.322 -18.246 1.00 73.87 356 GLU A CA 1
ATOM 793 C C . GLU A 1 100 ? -19.523 5.633 -18.876 1.00 71.88 356 GLU A C 1
ATOM 794 O O . GLU A 1 100 ? -20.517 5.380 -18.200 1.00 72.65 356 GLU A O 1
ATOM 800 N N . VAL A 1 101 ? -19.437 5.326 -20.165 1.00 69.62 357 VAL A N 1
ATOM 801 C CA . VAL A 1 101 ? -20.549 4.683 -20.853 1.00 68.13 357 VAL A CA 1
ATOM 802 C C . VAL A 1 101 ? -20.739 3.247 -20.379 1.00 66.71 357 VAL A C 1
ATOM 803 O O . VAL A 1 101 ? -21.847 2.720 -20.415 1.00 66.83 357 VAL A O 1
ATOM 807 N N . VAL A 1 102 ? -19.658 2.614 -19.935 1.00 65.91 358 VAL A N 1
ATOM 808 C CA . VAL A 1 102 ? -19.746 1.247 -19.446 1.00 64.05 358 VAL A CA 1
ATOM 809 C C . VAL A 1 102 ? -20.554 1.249 -18.145 1.00 65.46 358 VAL A C 1
ATOM 810 O O . VAL A 1 102 ? -21.430 0.408 -17.955 1.00 65.97 358 VAL A O 1
ATOM 814 N N . ALA A 1 103 ? -20.273 2.210 -17.263 1.00 64.70 359 ALA A N 1
ATOM 815 C CA . ALA A 1 103 ? -20.998 2.333 -15.999 1.00 63.53 359 ALA A CA 1
ATOM 816 C C . ALA A 1 103 ? -22.476 2.582 -16.271 1.00 62.79 359 ALA A C 1
ATOM 817 O O . ALA A 1 103 ? -23.344 2.105 -15.544 1.00 60.78 359 ALA A O 1
ATOM 819 N N . MET A 1 104 ? -22.763 3.347 -17.315 1.00 62.29 360 MET A N 1
ATOM 820 C CA . MET A 1 104 ? -24.140 3.633 -17.660 1.00 62.05 360 MET A CA 1
ATOM 821 C C . MET A 1 104 ? -24.827 2.378 -18.180 1.00 60.46 360 MET A C 1
ATOM 822 O O . MET A 1 104 ? -25.995 2.138 -17.869 1.00 60.60 360 MET A O 1
ATOM 827 N N . ALA A 1 105 ? -24.100 1.586 -18.969 1.00 56.14 361 ALA A N 1
ATOM 828 C CA . ALA A 1 105 ? -24.637 0.362 -19.537 1.00 54.59 361 ALA A CA 1
ATOM 829 C C . ALA A 1 105 ? -25.043 -0.597 -18.423 1.00 56.67 361 ALA A C 1
ATOM 830 O O . ALA A 1 105 ? -26.131 -1.187 -18.455 1.00 56.06 361 ALA A O 1
ATOM 832 N N . ARG A 1 106 ? -24.168 -0.742 -17.433 1.00 56.35 362 ARG A N 1
ATOM 833 C CA . ARG A 1 106 ? -24.418 -1.642 -16.319 1.00 58.16 362 ARG A CA 1
ATOM 834 C C . ARG A 1 106 ? -25.576 -1.195 -15.451 1.00 56.73 362 ARG A C 1
ATOM 835 O O . ARG A 1 106 ? -26.299 -2.020 -14.900 1.00 53.99 362 ARG A O 1
ATOM 843 N N . THR A 1 107 ? -25.778 0.111 -15.362 1.00 55.17 363 THR A N 1
ATOM 844 C CA . THR A 1 107 ? -26.898 0.637 -14.600 1.00 56.09 363 THR A CA 1
ATOM 845 C C . THR A 1 107 ? -28.162 0.288 -15.382 1.00 56.61 363 THR A C 1
ATOM 846 O O . THR A 1 107 ? -29.138 -0.217 -14.819 1.00 57.14 363 THR A O 1
ATOM 850 N N . LEU A 1 108 ? -28.135 0.538 -16.688 1.00 58.02 364 LEU A N 1
ATOM 851 C CA . LEU A 1 108 ? -29.284 0.227 -17.537 1.00 57.13 364 LEU A CA 1
ATOM 852 C C . LEU A 1 108 ? -29.518 -1.296 -17.558 1.00 55.47 364 LEU A C 1
ATOM 853 O O . LEU A 1 108 ? -30.650 -1.764 -17.609 1.00 54.50 364 LEU A O 1
ATOM 858 N N . GLN A 1 109 ? -28.451 -2.079 -17.511 1.00 54.67 365 GLN A N 1
ATOM 859 C CA . GLN A 1 109 ? -28.629 -3.524 -17.505 1.00 54.68 365 GLN A CA 1
ATOM 860 C C . GLN A 1 109 ? -29.218 -3.984 -16.157 1.00 54.75 365 GLN A C 1
ATOM 861 O O . GLN A 1 109 ? -29.926 -4.986 -16.100 1.00 54.82 365 GLN A O 1
ATOM 867 N N . ASP A 1 110 ? -28.931 -3.256 -15.080 1.00 55.98 366 ASP A N 1
ATOM 868 C CA . ASP A 1 110 ? -29.530 -3.564 -13.773 1.00 55.03 366 ASP A CA 1
ATOM 869 C C . ASP A 1 110 ? -31.045 -3.468 -13.960 1.00 54.44 366 ASP A C 1
ATOM 870 O O . ASP A 1 110 ? -31.801 -4.298 -13.454 1.00 52.11 366 ASP A O 1
ATOM 875 N N . VAL A 1 111 ? -31.482 -2.438 -14.688 1.00 53.69 367 VAL A N 1
ATOM 876 C CA . VAL A 1 111 ? -32.909 -2.217 -14.918 1.00 53.71 367 VAL A CA 1
ATOM 877 C C . VAL A 1 111 ? -33.499 -3.367 -15.710 1.00 53.60 367 VAL A C 1
ATOM 878 O O . VAL A 1 111 ? -34.494 -3.979 -15.307 1.00 53.00 367 VAL A O 1
ATOM 882 N N . PHE A 1 112 ? -32.872 -3.659 -16.843 1.00 52.26 368 PHE A N 1
ATOM 883 C CA . PHE A 1 112 ? -33.307 -4.735 -17.707 1.00 51.78 368 PHE A CA 1
ATOM 884 C C . PHE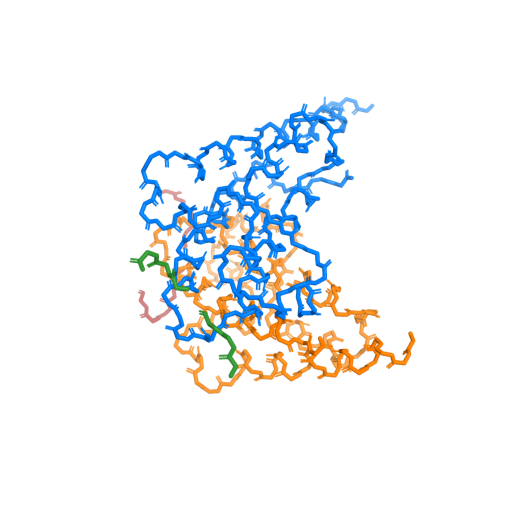 A 1 112 ? -33.386 -6.100 -17.036 1.00 52.47 368 PHE A C 1
ATOM 885 O O . PHE A 1 112 ? -34.423 -6.754 -17.095 1.00 48.41 368 PHE A O 1
ATOM 893 N N . GLU A 1 113 ? -32.286 -6.543 -16.424 1.00 51.48 369 GLU A N 1
ATOM 894 C CA . GLU A 1 113 ? -32.260 -7.860 -15.813 1.00 52.55 369 GLU A CA 1
ATOM 895 C C . GLU A 1 113 ? -33.325 -8.040 -14.726 1.00 53.18 369 GLU A C 1
ATOM 896 O O . GLU A 1 113 ? -34.057 -9.038 -14.716 1.00 51.64 369 GLU A O 1
ATOM 902 N N . LEU A 1 114 ? -33.417 -7.075 -13.823 1.00 51.76 370 LEU A N 1
ATOM 903 C CA . LEU A 1 114 ? -34.406 -7.140 -12.764 1.00 53.72 370 LEU A CA 1
ATOM 904 C C . LEU A 1 114 ? -35.825 -7.132 -13.298 1.00 55.30 370 LEU A C 1
ATOM 905 O O . LEU A 1 114 ? -36.694 -7.765 -12.716 1.00 58.40 370 LEU A O 1
ATOM 910 N N . HIS A 1 115 ? -36.076 -6.433 -14.404 1.00 55.35 371 HIS A N 1
ATOM 911 C CA . HIS A 1 115 ? -37.424 -6.437 -14.963 1.00 56.72 371 HIS A CA 1
ATOM 912 C C . HIS A 1 115 ? -37.684 -7.693 -15.782 1.00 55.68 371 HIS A C 1
ATOM 913 O O . HIS A 1 115 ? -38.716 -8.342 -15.621 1.00 56.39 371 HIS A O 1
ATOM 920 N N . PHE A 1 116 ? -36.736 -8.067 -16.631 1.00 55.24 372 PHE A N 1
ATOM 921 C CA . PHE A 1 116 ? -36.930 -9.243 -17.456 1.00 56.23 372 PHE A CA 1
ATOM 922 C C . PHE A 1 116 ? -37.198 -10.491 -16.645 1.00 58.41 372 PHE A C 1
ATOM 923 O O . PHE A 1 116 ? -38.074 -11.285 -16.996 1.00 56.82 372 PHE A O 1
ATOM 931 N N . ALA A 1 117 ? -36.422 -10.672 -15.580 1.00 59.30 373 ALA A N 1
ATOM 932 C CA . ALA A 1 117 ? -36.545 -11.842 -14.716 1.00 64.41 373 ALA A CA 1
ATOM 933 C C . ALA A 1 117 ? -37.912 -11.991 -14.054 1.00 66.13 373 ALA A C 1
ATOM 934 O O . ALA A 1 117 ? -38.304 -13.102 -13.686 1.00 66.55 373 ALA A O 1
ATOM 936 N N . LYS A 1 118 ? -38.632 -10.881 -13.907 1.00 67.18 374 LYS A N 1
ATOM 937 C CA . LYS A 1 118 ? -39.949 -10.911 -13.284 1.00 68.31 374 LYS A CA 1
ATOM 938 C C . LYS A 1 118 ? -41.093 -11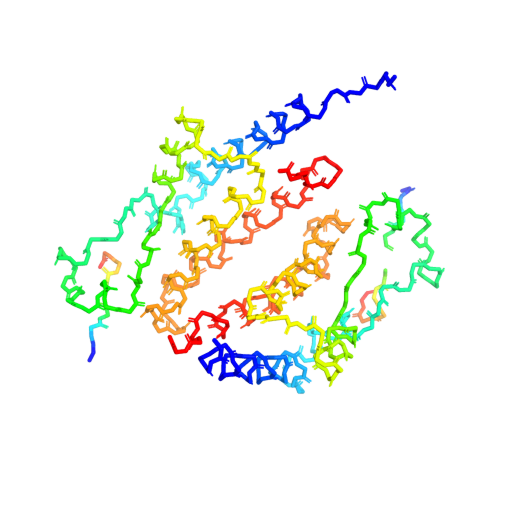.180 -14.258 1.00 69.79 374 LYS A C 1
ATOM 939 O O . LYS A 1 118 ? -42.257 -10.967 -13.922 1.00 69.95 374 LYS A O 1
ATOM 945 N N . ILE A 1 119 ? -40.772 -11.625 -15.468 1.00 70.61 375 ILE A N 1
ATOM 946 C CA . ILE A 1 119 ? -41.818 -11.956 -16.430 1.00 73.12 375 ILE A CA 1
ATOM 947 C C . ILE A 1 119 ? -42.469 -13.215 -15.862 1.00 76.78 375 ILE A C 1
ATOM 948 O O . ILE A 1 119 ? -41.776 -14.189 -15.559 1.00 77.38 375 ILE A O 1
ATOM 953 N N . PRO A 1 120 ? -43.805 -13.210 -15.711 1.00 79.85 376 PRO A N 1
ATOM 954 C CA . PRO A 1 120 ? -44.558 -14.350 -15.171 1.00 83.20 376 PRO A CA 1
ATOM 955 C C . PRO A 1 120 ? -44.117 -15.733 -15.684 1.00 87.04 376 PRO A C 1
ATOM 956 O O . PRO A 1 120 ? -44.094 -15.988 -16.890 1.00 87.70 376 PRO A O 1
ATOM 960 N N . ASP A 1 121 ? -43.784 -16.612 -14.736 1.00 91.51 377 ASP A N 1
ATOM 961 C CA . ASP A 1 121 ? -43.323 -17.983 -14.995 1.00 95.56 377 ASP A CA 1
ATOM 962 C C . ASP A 1 121 ? -41.937 -17.938 -15.626 1.00 97.02 377 ASP A C 1
ATOM 963 O O . ASP A 1 121 ? -41.100 -17.144 -15.201 1.00 98.57 377 ASP A O 1
ATOM 968 N N . GLU A 1 122 ? -41.650 -18.803 -16.590 1.00 98.19 378 GLU A N 1
ATOM 969 C CA . GLU A 1 122 ? -40.357 -18.673 -17.235 1.00 100.18 378 GLU A CA 1
ATOM 970 C C . GLU A 1 122 ? -40.489 -18.665 -18.750 1.00 99.76 378 GLU A C 1
ATOM 971 O O . GLU A 1 122 ? -41.286 -19.413 -19.326 1.00 99.42 378 GLU A O 1
ATOM 977 N N . PRO A 1 123 ? -39.706 -17.794 -19.410 1.00 99.42 379 PRO A N 1
ATOM 978 C CA . PRO A 1 123 ? -39.669 -17.612 -20.860 1.00 99.18 379 PRO A CA 1
ATOM 979 C C . PRO A 1 123 ? -39.862 -18.881 -21.679 1.00 98.36 379 PRO A C 1
ATOM 980 O O . PRO A 1 123 ? -39.251 -19.916 -21.407 1.00 97.89 379 PRO A O 1
ATOM 984 N N . ILE A 1 124 ? -40.725 -18.777 -22.685 1.00 98.42 380 ILE A N 1
ATOM 985 C CA . ILE A 1 124 ? -41.038 -19.881 -23.585 1.00 98.68 380 ILE A CA 1
ATOM 986 C C . ILE A 1 124 ? -40.320 -19.664 -24.918 1.00 99.34 380 ILE A C 1
ATOM 987 O O . ILE A 1 124 ? -40.037 -18.527 -25.299 1.00 98.70 380 ILE A O 1
ATOM 992 N N . GLU A 1 125 ? -40.024 -20.759 -25.617 1.00 100.71 381 GLU A N 1
ATOM 993 C CA . GLU A 1 125 ? -39.349 -20.666 -26.901 1.00 101.25 381 GLU A CA 1
ATOM 994 C C . GLU A 1 125 ? -40.319 -20.661 -28.071 1.00 101.76 381 GLU A C 1
ATOM 995 O O . GLU A 1 125 ? -41.522 -20.901 -27.848 1.00 102.74 381 GLU A O 1
ATOM 996 N N . SER A 1 126 ? -39.884 -20.421 -29.220 1.00 101.71 382 SER A N 1
ATOM 997 N N . THR B 1 9 ? -15.765 -25.120 -35.763 1.00 120.13 265 THR B N 1
ATOM 998 C CA . THR B 1 9 ? -15.041 -26.322 -35.268 1.00 120.46 265 THR B CA 1
ATOM 999 C C . THR B 1 9 ? -13.742 -25.977 -34.568 1.00 120.42 265 THR B C 1
ATOM 1000 O O . THR B 1 9 ? -13.535 -26.349 -33.414 1.00 120.53 265 THR B O 1
ATOM 1001 N N . VAL B 1 10 ? -12.864 -25.264 -35.269 1.00 120.47 266 VAL B N 1
ATOM 1002 C CA . VAL B 1 10 ? -11.587 -24.879 -34.695 1.00 120.36 266 VAL B CA 1
ATOM 1003 C C . VAL B 1 10 ? -11.666 -23.634 -33.830 1.00 120.42 266 VAL B C 1
ATOM 1004 O O . VAL B 1 10 ? -11.069 -23.575 -32.750 1.00 120.20 266 VAL B O 1
ATOM 1005 N N . LYS B 1 11 ? -12.405 -22.637 -34.315 1.00 120.26 267 LYS B N 1
ATOM 1006 C CA . LYS B 1 11 ? -12.572 -21.393 -33.584 1.00 119.07 267 LYS B CA 1
ATOM 1007 C C . LYS B 1 11 ? -13.465 -21.581 -32.374 1.00 118.27 267 LYS B C 1
ATOM 1008 O O . LYS B 1 11 ? -13.350 -20.852 -31.390 1.00 118.08 267 LYS B O 1
ATOM 1009 N N . VAL B 1 12 ? -14.362 -22.560 -32.452 1.00 117.44 268 VAL B N 1
ATOM 1010 C CA . VAL B 1 12 ? -15.271 -22.862 -31.352 1.00 116.40 268 VAL B CA 1
ATOM 1011 C C . VAL B 1 12 ? -14.453 -23.333 -30.147 1.00 115.51 268 VAL B C 1
ATOM 1012 O O . VAL B 1 12 ? -14.661 -22.871 -29.023 1.00 115.80 268 VAL B O 1
ATOM 1016 N N . THR B 1 13 ? -13.520 -24.248 -30.397 1.00 113.74 269 THR B N 1
ATOM 1017 C CA . THR B 1 13 ? -12.659 -24.791 -29.350 1.00 111.94 269 THR B CA 1
ATOM 1018 C C . THR B 1 13 ? -11.842 -23.681 -28.699 1.00 110.13 269 THR B C 1
ATOM 1019 O O . THR B 1 13 ? -11.685 -23.640 -27.479 1.00 109.59 269 THR B O 1
ATOM 1023 N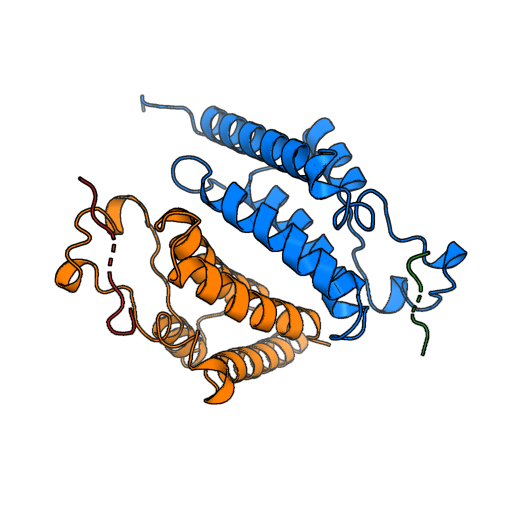 N . GLU B 1 14 ? -11.317 -22.784 -29.523 1.00 108.22 270 GLU B N 1
ATOM 1024 C CA . GLU B 1 14 ? -10.527 -21.675 -29.016 1.00 106.47 270 GLU B CA 1
ATOM 1025 C C . GLU B 1 14 ? -11.404 -20.869 -28.062 1.00 104.64 270 GLU B C 1
ATOM 1026 O O . GLU B 1 14 ? -10.949 -20.416 -27.009 1.00 103.75 270 GLU B O 1
ATOM 1032 N N . GLN B 1 15 ? -12.671 -20.713 -28.441 1.00 102.06 271 GLN B N 1
ATOM 1033 C CA . GLN B 1 15 ? -13.630 -19.963 -27.643 1.00 100.20 271 GLN B CA 1
ATOM 1034 C C . GLN B 1 15 ? -14.011 -20.663 -26.350 1.00 98.72 271 GLN B C 1
ATOM 1035 O O . GLN B 1 15 ? -14.070 -20.022 -25.306 1.00 99.04 271 GLN B O 1
ATOM 1041 N N . LEU B 1 16 ? -14.276 -21.965 -26.410 1.00 97.15 272 LEU B N 1
ATOM 1042 C CA . LEU B 1 16 ? -14.627 -22.702 -25.202 1.00 95.85 272 LEU B CA 1
ATOM 1043 C C . LEU B 1 16 ? -13.460 -22.680 -24.215 1.00 95.28 272 LEU B C 1
ATOM 1044 O O . LEU B 1 16 ? -13.633 -22.960 -23.026 1.00 95.23 272 LEU B O 1
ATOM 1049 N N . LYS B 1 17 ? -12.270 -22.348 -24.709 1.00 93.74 273 LYS B N 1
ATOM 1050 C CA . LYS B 1 17 ? -11.106 -22.267 -23.840 1.00 93.33 273 LYS B CA 1
ATOM 1051 C C . LYS B 1 17 ? -11.151 -20.905 -23.157 1.00 91.22 273 LYS B C 1
ATOM 1052 O O . LYS B 1 17 ? -10.746 -20.755 -22.003 1.00 89.96 273 LYS B O 1
ATOM 1058 N N . HIS B 1 18 ? -11.650 -19.917 -23.895 1.00 89.46 274 HIS B N 1
ATOM 1059 C CA . HIS B 1 18 ? -11.786 -18.559 -23.391 1.00 87.94 274 HIS B CA 1
ATOM 1060 C C . HIS B 1 18 ? -12.878 -18.509 -22.335 1.00 84.69 274 HIS B C 1
ATOM 1061 O O . HIS B 1 18 ? -12.854 -17.654 -21.450 1.00 84.12 274 HIS B O 1
ATOM 1068 N N . CYS B 1 19 ? -13.839 -19.422 -22.447 1.00 81.31 275 CYS B N 1
ATOM 1069 C CA . CYS B 1 19 ? -14.936 -19.500 -21.490 1.00 79.15 275 CYS B CA 1
ATOM 1070 C C . CYS B 1 19 ? -14.395 -20.082 -20.196 1.00 77.83 275 CYS B C 1
ATOM 1071 O O . CYS B 1 19 ? -14.724 -19.605 -19.108 1.00 77.59 275 CYS B O 1
ATOM 1074 N N . SER B 1 20 ? -13.553 -21.106 -20.319 1.00 76.44 276 SER B N 1
ATOM 1075 C CA . SER B 1 20 ? -12.956 -21.717 -19.142 1.00 75.84 276 SER B CA 1
ATOM 1076 C C . SER B 1 20 ? -12.173 -20.652 -18.400 1.00 73.97 276 SER B C 1
ATOM 1077 O O . SER B 1 20 ? -12.145 -20.639 -17.174 1.00 73.99 276 SER B O 1
ATOM 1080 N N . GLU B 1 21 ? -11.535 -19.750 -19.137 1.00 72.40 277 GLU B N 1
ATOM 1081 C CA . GLU B 1 21 ? -10.787 -18.695 -18.475 1.00 73.28 277 GLU B CA 1
ATOM 1082 C C . GLU B 1 21 ? -11.728 -17.676 -17.816 1.00 72.01 277 GLU B C 1
ATOM 1083 O O . GLU B 1 21 ? -11.368 -17.044 -16.824 1.00 72.42 277 GLU B O 1
ATOM 1089 N N . ILE B 1 22 ? -12.929 -17.521 -18.369 1.00 70.55 278 ILE B N 1
ATOM 1090 C CA . ILE B 1 22 ? -13.922 -16.615 -17.797 1.00 68.91 278 ILE B CA 1
ATOM 1091 C C . ILE B 1 22 ? -14.466 -17.292 -16.527 1.00 67.56 278 ILE B C 1
ATOM 1092 O O . ILE B 1 22 ? -14.569 -16.659 -15.472 1.00 66.25 278 ILE B O 1
ATOM 1097 N N . LEU B 1 23 ? -14.795 -18.578 -16.632 1.00 65.09 279 LEU B N 1
ATOM 1098 C CA . LEU B 1 23 ? -15.296 -19.320 -15.482 1.00 66.70 279 LEU B CA 1
ATOM 1099 C C . LEU B 1 23 ? -14.262 -19.221 -14.358 1.00 67.73 279 LEU B C 1
ATOM 1100 O O . LEU B 1 23 ? -14.595 -18.945 -13.205 1.00 66.02 279 LEU B O 1
ATOM 1105 N N . LYS B 1 24 ? -13.001 -19.424 -14.714 1.00 68.18 280 LYS B N 1
ATOM 1106 C CA . LYS B 1 24 ? -11.898 -19.336 -13.764 1.00 69.29 280 LYS B CA 1
ATOM 1107 C C . LYS B 1 24 ? -11.859 -17.945 -13.111 1.00 68.00 280 LYS B C 1
ATOM 1108 O O . LYS B 1 24 ? -11.547 -17.801 -11.928 1.00 66.83 280 LYS B O 1
ATOM 1114 N N . GLU B 1 25 ? -12.182 -16.922 -13.894 1.00 67.07 281 GLU B N 1
ATOM 1115 C CA . GLU B 1 25 ? -12.191 -15.542 -13.408 1.00 66.43 281 GLU B CA 1
ATOM 1116 C C . GLU B 1 25 ? -13.313 -15.328 -12.385 1.00 64.20 281 GLU B C 1
ATOM 1117 O O . GLU B 1 25 ? -13.120 -14.701 -11.346 1.00 63.00 281 GLU B O 1
ATOM 1123 N N . MET B 1 26 ? -14.488 -15.856 -12.694 1.00 62.93 282 MET B N 1
ATOM 1124 C CA . MET B 1 26 ? -15.636 -15.728 -11.806 1.00 61.92 282 MET B CA 1
ATOM 1125 C C . MET B 1 26 ? -15.436 -16.466 -10.487 1.00 61.03 282 MET B C 1
ATOM 1126 O O . MET B 1 26 ? -16.121 -16.176 -9.497 1.00 60.77 282 MET B O 1
ATOM 1131 N N . LEU B 1 27 ? -14.499 -17.410 -10.486 1.00 59.22 283 LEU B N 1
ATOM 1132 C CA . LEU B 1 27 ? -14.191 -18.216 -9.313 1.00 61.74 283 LEU B CA 1
ATOM 1133 C C . LEU B 1 27 ? -12.939 -17.739 -8.576 1.00 62.95 283 LEU B C 1
ATOM 1134 O O . LEU B 1 27 ? -12.538 -18.331 -7.576 1.00 64.26 283 LEU B O 1
ATOM 1139 N N . ALA B 1 28 ? -12.337 -16.659 -9.063 1.00 63.16 284 ALA B N 1
ATOM 1140 C CA . ALA B 1 28 ? -11.126 -16.108 -8.459 1.00 64.50 284 ALA B CA 1
ATOM 1141 C C . ALA B 1 28 ? -11.356 -15.482 -7.085 1.00 65.94 284 ALA B C 1
ATOM 1142 O O . ALA B 1 28 ? -12.368 -14.825 -6.850 1.00 67.00 284 ALA B O 1
ATOM 1144 N N . LYS B 1 29 ? -10.387 -15.668 -6.193 1.00 67.82 285 LYS B N 1
ATOM 1145 C CA . LYS B 1 29 ? -10.444 -15.148 -4.821 1.00 69.24 285 LYS B CA 1
ATOM 1146 C C . LYS B 1 29 ? -10.969 -13.706 -4.747 1.00 67.25 285 LYS B C 1
ATOM 1147 O O . LYS B 1 29 ? -11.659 -13.316 -3.798 1.00 65.20 285 LYS B O 1
ATOM 1153 N N . LYS B 1 30 ? -10.639 -12.930 -5.772 1.00 66.87 286 LYS B N 1
ATOM 1154 C CA . LYS B 1 30 ? -11.024 -11.521 -5.899 1.00 67.62 286 LYS B CA 1
ATOM 1155 C C . LYS B 1 30 ? -12.530 -11.196 -5.794 1.00 66.37 286 LYS B C 1
ATOM 1156 O O . LYS B 1 30 ? -12.919 -10.176 -5.214 1.00 63.79 286 LYS B O 1
ATOM 1162 N N . HIS B 1 31 ? -13.372 -12.058 -6.361 1.00 64.97 287 HIS B N 1
ATOM 1163 C CA . HIS B 1 31 ? -14.816 -11.834 -6.351 1.00 63.96 287 HIS B CA 1
ATOM 1164 C C . HIS B 1 31 ? -15.584 -12.492 -5.204 1.00 62.17 287 HIS B C 1
ATOM 1165 O O . HIS B 1 31 ? -16.808 -12.352 -5.118 1.00 61.38 287 HIS B O 1
ATOM 1172 N N . LEU B 1 32 ? -14.861 -13.183 -4.328 1.00 59.87 288 LEU B N 1
ATOM 1173 C CA . LEU B 1 32 ? -15.443 -13.890 -3.187 1.00 60.30 288 LEU B CA 1
ATOM 1174 C C . LEU B 1 32 ? -16.594 -13.213 -2.456 1.00 60.06 288 LEU B C 1
ATOM 1175 O O . LEU B 1 32 ? -17.641 -13.818 -2.265 1.00 60.54 288 LEU B O 1
ATOM 1180 N N . PRO B 1 33 ? -16.418 -11.947 -2.048 1.00 60.11 289 PRO B N 1
ATOM 1181 C CA . PRO B 1 33 ? -17.459 -11.212 -1.323 1.00 59.67 289 PRO B CA 1
ATOM 1182 C C . PRO B 1 33 ? -18.833 -11.263 -1.972 1.00 58.87 289 PRO B C 1
ATOM 1183 O O . PRO B 1 33 ? -19.849 -11.190 -1.287 1.00 61.59 289 PRO B O 1
ATOM 1187 N N . TYR B 1 34 ? -18.877 -11.387 -3.287 1.00 57.99 290 TYR B N 1
ATOM 1188 C CA . TYR B 1 34 ? -20.168 -11.417 -3.955 1.00 58.20 290 TYR B CA 1
ATOM 1189 C C . TYR B 1 34 ? -20.402 -12.637 -4.823 1.00 57.30 290 TYR B C 1
ATOM 1190 O O . TYR B 1 34 ? -21.494 -12.821 -5.359 1.00 59.14 290 TYR B O 1
ATOM 1199 N N . ALA B 1 35 ? -19.387 -13.489 -4.941 1.00 54.77 291 ALA B N 1
ATOM 1200 C CA . ALA B 1 35 ? -19.516 -14.685 -5.754 1.00 53.65 291 ALA B CA 1
ATOM 1201 C C . ALA B 1 35 ? -19.826 -15.950 -4.952 1.00 53.41 291 ALA B C 1
ATOM 1202 O O . ALA B 1 35 ? -20.443 -16.874 -5.482 1.00 53.30 291 ALA B O 1
ATOM 1204 N N . TRP B 1 36 ? -19.423 -15.998 -3.684 1.00 53.95 292 TRP B N 1
ATOM 1205 C CA . TRP B 1 36 ? -19.637 -17.221 -2.924 1.00 55.83 292 TRP B CA 1
ATOM 1206 C C . TRP B 1 36 ? -21.059 -17.790 -2.917 1.00 56.03 292 TRP B C 1
ATOM 1207 O O . TRP B 1 36 ? -21.212 -18.997 -2.844 1.00 54.53 292 TRP B O 1
ATOM 1218 N N . PRO B 1 37 ? -22.111 -16.939 -2.993 1.00 55.95 293 PRO B N 1
ATOM 1219 C CA . PRO B 1 37 ? -23.470 -17.508 -2.984 1.00 55.10 293 PRO B CA 1
ATOM 1220 C C . PRO B 1 37 ? -23.785 -18.338 -4.224 1.00 54.61 293 PRO B C 1
ATOM 1221 O O . PRO B 1 37 ? -24.756 -19.091 -4.255 1.00 54.23 293 PRO B O 1
ATOM 1225 N N . PHE B 1 38 ? -22.942 -18.220 -5.240 1.00 53.94 294 PHE B N 1
ATOM 1226 C CA . PHE B 1 38 ? -23.168 -18.943 -6.478 1.00 54.09 294 PHE B CA 1
ATOM 1227 C C . PHE B 1 38 ? -22.220 -20.109 -6.708 1.00 53.91 294 PHE B C 1
ATOM 1228 O O . PHE B 1 38 ? -22.223 -20.717 -7.780 1.00 51.87 294 PHE B O 1
ATOM 1236 N N . TYR B 1 39 ? -21.419 -20.432 -5.697 1.00 54.43 295 TYR B N 1
ATOM 1237 C CA . TYR B 1 39 ? -20.484 -21.548 -5.803 1.00 54.81 295 TYR B CA 1
ATOM 1238 C C . TYR B 1 39 ? -21.209 -22.900 -5.790 1.00 55.96 295 TYR B C 1
ATOM 1239 O O . TYR B 1 39 ? -20.794 -23.847 -6.451 1.00 58.70 295 TYR B O 1
ATOM 1248 N N . ASN B 1 40 ? -22.289 -22.979 -5.025 1.00 54.68 296 ASN B N 1
ATOM 1249 C CA . ASN B 1 40 ? -23.069 -24.200 -4.901 1.00 55.88 296 ASN B CA 1
ATOM 1250 C C . ASN B 1 40 ? -24.532 -23.974 -5.262 1.00 56.48 296 ASN B C 1
ATOM 1251 O O . ASN B 1 40 ? -24.998 -22.843 -5.318 1.00 56.79 296 ASN B O 1
ATOM 1256 N N . PRO B 1 41 ? -25.264 -25.059 -5.532 1.00 54.53 297 PRO B N 1
ATOM 1257 C CA . PRO B 1 41 ? -26.681 -24.959 -5.867 1.00 55.55 297 PRO B CA 1
ATOM 1258 C C . PRO B 1 41 ? -27.401 -24.358 -4.662 1.00 56.08 297 PRO B C 1
ATOM 1259 O O . PRO B 1 41 ? -26.977 -24.534 -3.512 1.00 54.81 297 PRO B O 1
ATOM 1263 N N . VAL B 1 42 ? -28.482 -23.631 -4.919 1.00 55.69 298 VAL B N 1
ATOM 1264 C CA . VAL B 1 42 ? -29.258 -23.052 -3.832 1.00 54.18 298 VAL B CA 1
ATOM 1265 C C . VAL B 1 42 ? -29.798 -24.263 -3.068 1.00 55.60 298 VAL B C 1
ATOM 1266 O O . VAL B 1 42 ? -30.465 -25.102 -3.663 1.00 55.09 298 VAL B O 1
ATOM 1270 N N . ASP B 1 43 ? -29.496 -24.375 -1.779 1.00 56.09 299 ASP B N 1
ATOM 1271 C CA . ASP B 1 43 ? -30.003 -25.499 -0.993 1.00 60.90 299 ASP B CA 1
ATOM 1272 C C . ASP B 1 43 ? -31.377 -25.120 -0.432 1.00 60.50 299 ASP B C 1
ATOM 1273 O O . ASP B 1 43 ? -31.514 -24.774 0.741 1.00 58.02 299 ASP B O 1
ATOM 1278 N N . ALA B 1 44 ? -32.389 -25.181 -1.293 1.00 63.94 300 ALA B N 1
ATOM 1279 C CA . ALA B 1 44 ? -33.755 -24.817 -0.927 1.00 66.02 300 ALA B CA 1
ATOM 1280 C C . ALA B 1 44 ? -34.203 -25.506 0.348 1.00 67.45 300 ALA B C 1
ATOM 1281 O O . ALA B 1 44 ? -34.828 -24.898 1.222 1.00 65.48 300 ALA B O 1
ATOM 1283 N N . ASP B 1 45 ? -33.866 -26.783 0.451 1.00 71.36 301 ASP B N 1
ATOM 1284 C CA . ASP B 1 45 ? -34.240 -27.568 1.619 1.00 75.14 301 ASP B CA 1
ATOM 1285 C C . ASP B 1 45 ? -33.697 -26.968 2.913 1.00 74.58 301 ASP B C 1
ATOM 1286 O O . ASP B 1 45 ? -34.460 -26.674 3.834 1.00 75.55 301 ASP B O 1
ATOM 1291 N N . ALA B 1 46 ? -32.384 -26.768 2.973 1.00 72.71 302 ALA B N 1
ATOM 1292 C CA . ALA B 1 46 ? -31.744 -26.211 4.160 1.00 71.99 302 ALA B CA 1
ATOM 1293 C C . ALA B 1 46 ? -32.124 -24.756 4.442 1.00 71.64 302 ALA B C 1
ATOM 1294 O O . ALA B 1 46 ? -32.088 -24.307 5.589 1.00 72.16 302 ALA B O 1
ATOM 1296 N N . LEU B 1 47 ? -32.484 -24.011 3.405 1.00 71.51 303 LEU B N 1
ATOM 1297 C CA . LEU B 1 47 ? -32.849 -22.610 3.598 1.00 69.55 303 LEU B CA 1
ATOM 1298 C C . LEU B 1 47 ? -34.343 -22.454 3.857 1.00 68.71 303 LEU B C 1
ATOM 1299 O O . LEU B 1 47 ? -34.817 -21.366 4.179 1.00 68.37 303 LEU B O 1
ATOM 1304 N N . GLY B 1 48 ? -35.084 -23.546 3.709 1.00 68.62 304 GLY B N 1
ATOM 1305 C CA . GLY B 1 48 ? -36.516 -23.497 3.942 1.00 67.43 304 GLY B CA 1
ATOM 1306 C C . GLY B 1 48 ? -37.262 -22.739 2.863 1.00 66.71 304 GLY B C 1
ATOM 1307 O O . GLY B 1 48 ? -38.329 -22.182 3.108 1.00 66.18 304 GLY B O 1
ATOM 1308 N N . LEU B 1 49 ? -36.691 -22.699 1.667 1.00 66.32 305 LEU B N 1
ATOM 1309 C CA . LEU B 1 49 ? -37.327 -22.016 0.553 1.00 66.45 305 LEU B CA 1
ATOM 1310 C C . LEU B 1 49 ? -38.207 -23.068 -0.108 1.00 66.57 305 LEU B C 1
ATOM 1311 O O . LEU B 1 49 ? -37.892 -23.557 -1.187 1.00 65.82 305 LEU B O 1
ATOM 1316 N N . HIS B 1 50 ? -39.311 -23.414 0.551 1.00 68.78 306 HIS B N 1
ATOM 1317 C CA . HIS B 1 50 ? -40.209 -24.459 0.045 1.00 71.26 306 HIS B CA 1
ATOM 1318 C C . HIS B 1 50 ? -40.842 -24.211 -1.322 1.00 70.26 306 HIS B C 1
ATOM 1319 O O . HIS B 1 50 ? -41.446 -25.116 -1.895 1.00 71.34 306 HIS B O 1
ATOM 1326 N N . ASN B 1 51 ? -40.693 -23.000 -1.852 1.00 69.77 307 ASN B N 1
ATOM 1327 C CA . ASN B 1 51 ? -41.243 -22.668 -3.163 1.00 68.32 307 ASN B CA 1
ATOM 1328 C C . ASN B 1 51 ? -40.149 -22.486 -4.214 1.00 66.94 307 ASN B C 1
ATOM 1329 O O . ASN B 1 51 ? -40.442 -22.275 -5.387 1.00 67.64 307 ASN B O 1
ATOM 1334 N N . TYR B 1 52 ? -38.888 -22.569 -3.814 1.00 66.93 308 TYR B N 1
ATOM 1335 C CA . TYR B 1 52 ? -37.806 -22.363 -4.781 1.00 65.89 308 TYR B CA 1
ATOM 1336 C C . TYR B 1 52 ? -37.979 -23.137 -6.097 1.00 67.36 308 TYR B C 1
ATOM 1337 O O . TYR B 1 52 ? -38.062 -22.535 -7.178 1.00 66.97 308 TYR B O 1
ATOM 1346 N N . TYR B 1 53 ? -38.046 -24.464 -6.013 1.00 67.16 309 TYR B N 1
ATOM 1347 C CA . TYR B 1 53 ? -38.169 -25.281 -7.217 1.00 68.64 309 TYR B CA 1
ATOM 1348 C C . TYR B 1 53 ? -39.468 -25.083 -8.001 1.00 68.63 309 TYR B C 1
ATOM 1349 O O . TYR B 1 53 ? -39.604 -25.567 -9.127 1.00 67.48 309 TYR B O 1
ATOM 1358 N N . ASP B 1 54 ? -40.414 -24.359 -7.417 1.00 68.55 310 ASP B N 1
ATOM 1359 C CA . ASP B 1 54 ? -41.678 -24.095 -8.101 1.00 70.38 310 ASP B CA 1
ATOM 1360 C C . ASP B 1 54 ? -41.522 -22.846 -8.958 1.00 67.93 310 ASP B C 1
ATOM 1361 O O . ASP B 1 54 ? -42.129 -22.731 -10.017 1.00 68.58 310 ASP B O 1
ATOM 1366 N N . VAL B 1 55 ? -40.696 -21.918 -8.483 1.00 66.73 311 VAL B N 1
ATOM 1367 C CA . VAL B 1 55 ? -40.419 -20.667 -9.184 1.00 63.85 311 VAL B CA 1
ATOM 1368 C C . VAL B 1 55 ? -39.248 -20.834 -10.158 1.00 63.11 311 VAL B C 1
ATOM 1369 O O . VAL B 1 55 ? -39.269 -20.315 -11.276 1.00 61.72 311 VAL B O 1
ATOM 1373 N N . VAL B 1 56 ? -38.219 -21.548 -9.714 1.00 61.33 312 VAL B N 1
ATOM 1374 C CA . VAL B 1 56 ? -37.029 -21.785 -10.523 1.00 60.56 312 VAL B CA 1
ATOM 1375 C C . VAL B 1 56 ? -37.093 -23.191 -11.094 1.00 62.33 312 VAL B C 1
ATOM 1376 O O . VAL B 1 56 ? -36.829 -24.152 -10.384 1.00 62.15 312 VAL B O 1
ATOM 1380 N N . LYS B 1 57 ? -37.439 -23.306 -12.375 1.00 65.76 313 LYS B N 1
ATOM 1381 C CA . LYS B 1 57 ? -37.544 -24.611 -13.016 1.00 67.75 313 LYS B CA 1
ATOM 1382 C C . LYS B 1 57 ? -36.198 -25.210 -13.426 1.00 67.04 313 LYS B C 1
ATOM 1383 O O . LYS B 1 57 ? -36.074 -26.426 -13.566 1.00 68.45 313 LYS B O 1
ATOM 1389 N N . ASN B 1 58 ? -35.193 -24.368 -13.637 1.00 64.41 314 ASN B N 1
ATOM 1390 C CA . ASN B 1 58 ? -33.888 -24.884 -14.020 1.00 61.23 314 ASN B CA 1
ATOM 1391 C C . ASN B 1 58 ? -32.760 -24.251 -13.220 1.00 58.85 314 ASN B C 1
ATOM 1392 O O . ASN B 1 58 ? -32.115 -23.304 -13.670 1.00 57.06 314 ASN B O 1
ATOM 1397 N N . PRO B 1 59 ? -32.516 -24.770 -12.008 1.00 58.99 315 PRO B N 1
ATOM 1398 C CA . PRO B 1 59 ? -31.461 -24.274 -11.115 1.00 58.83 315 PRO B CA 1
ATOM 1399 C C . PRO B 1 59 ? -30.104 -24.337 -11.793 1.00 58.43 315 PRO B C 1
ATOM 1400 O O . PRO B 1 59 ? -29.872 -25.164 -12.679 1.00 58.69 315 PRO B O 1
ATOM 1404 N N . MET B 1 60 ? -29.204 -23.453 -11.385 1.00 59.99 316 MET B N 1
ATOM 1405 C CA . MET B 1 60 ? -27.866 -23.416 -11.970 1.00 59.92 316 MET B CA 1
ATOM 1406 C C . MET B 1 60 ? -26.956 -22.627 -11.042 1.00 60.45 316 MET B C 1
ATOM 1407 O O . MET B 1 60 ? -27.381 -21.644 -10.417 1.00 60.22 316 MET B O 1
ATOM 1412 N N . ASP B 1 61 ? -25.712 -23.074 -10.939 1.00 60.00 317 ASP B N 1
ATOM 1413 C CA . ASP B 1 61 ? -24.729 -22.431 -10.075 1.00 60.91 317 ASP B CA 1
ATOM 1414 C C . ASP B 1 61 ? -23.366 -22.607 -10.716 1.00 58.58 317 ASP B C 1
ATOM 1415 O O . ASP B 1 61 ? -23.233 -23.369 -11.674 1.00 56.46 317 ASP B O 1
ATOM 1420 N N . LEU B 1 62 ? -22.364 -21.911 -10.179 1.00 58.07 318 LEU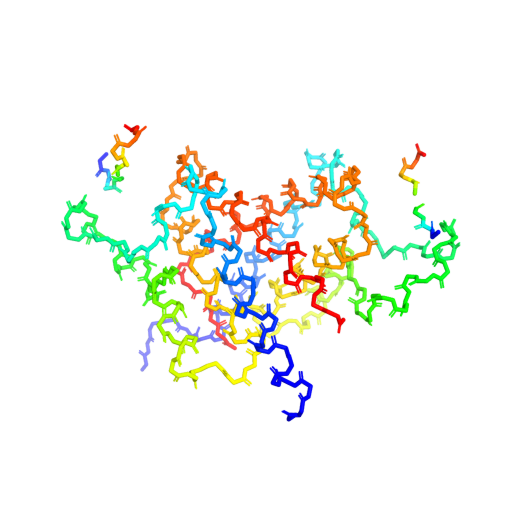 B N 1
ATOM 1421 C CA . LEU B 1 62 ? -21.008 -21.977 -10.715 1.00 58.62 318 LEU B CA 1
ATOM 1422 C C . LEU B 1 62 ? -20.404 -23.362 -10.517 1.00 58.31 318 LEU B C 1
ATOM 1423 O O . LEU B 1 62 ? -19.604 -23.821 -11.334 1.00 58.95 318 LEU B O 1
ATOM 1428 N N . GLY B 1 63 ? -20.795 -24.022 -9.436 1.00 59.25 319 GLY B N 1
ATOM 1429 C CA . GLY B 1 63 ? -20.283 -25.355 -9.169 1.00 61.13 319 GLY B CA 1
ATOM 1430 C C . GLY B 1 63 ? -20.725 -26.310 -10.263 1.00 62.68 319 GLY B C 1
ATOM 1431 O O . GLY B 1 63 ? -19.952 -27.149 -10.734 1.00 61.80 319 GLY B O 1
ATOM 1432 N N . THR B 1 64 ? -21.977 -26.182 -10.681 1.00 62.62 320 THR B N 1
ATOM 1433 C CA . THR B 1 64 ? -22.490 -27.049 -11.732 1.00 64.26 320 THR B CA 1
ATOM 1434 C C . THR B 1 64 ? -21.903 -26.664 -13.085 1.00 66.31 320 THR B C 1
ATOM 1435 O O . THR B 1 64 ? -21.585 -27.529 -13.904 1.00 66.67 320 THR B O 1
ATOM 1439 N N . ILE B 1 65 ? -21.760 -25.366 -13.325 1.00 67.27 321 ILE B N 1
ATOM 1440 C CA . ILE B 1 65 ? -21.210 -24.912 -14.590 1.00 69.48 321 ILE B CA 1
ATOM 1441 C C . ILE B 1 65 ? -19.775 -25.421 -14.728 1.00 70.93 321 ILE B C 1
ATOM 1442 O O . ILE B 1 65 ? -19.367 -25.866 -15.801 1.00 69.58 321 ILE B O 1
ATOM 1447 N N . LYS B 1 66 ? -19.016 -25.358 -13.638 1.00 73.71 322 LYS B N 1
ATOM 1448 C CA . LYS B 1 66 ? -17.641 -25.833 -13.660 1.00 75.26 322 LYS B CA 1
ATOM 1449 C C . LYS B 1 66 ? -17.619 -27.314 -13.998 1.00 76.37 322 LYS B C 1
ATOM 1450 O O . LYS B 1 66 ? -16.793 -27.769 -14.787 1.00 75.13 322 LYS B O 1
ATOM 1456 N N . GLY B 1 67 ? -18.533 -28.065 -13.390 1.00 78.85 323 GLY B N 1
ATOM 1457 C CA . GLY B 1 67 ? -18.613 -29.489 -13.651 1.00 79.90 323 GLY B CA 1
ATOM 1458 C C . GLY B 1 67 ? -18.855 -29.776 -15.120 1.00 81.63 323 GLY B C 1
ATOM 1459 O O . GLY B 1 67 ? -18.125 -30.549 -15.736 1.00 82.35 323 GLY B O 1
ATOM 1460 N N . LYS B 1 68 ? -19.884 -29.152 -15.684 1.00 83.14 324 LYS B N 1
ATOM 1461 C CA . LYS B 1 68 ? -20.216 -29.349 -17.087 1.00 84.70 324 LYS B CA 1
ATOM 1462 C C . LYS B 1 68 ? -19.019 -28.982 -17.949 1.00 86.83 324 LYS B C 1
ATOM 1463 O O . LYS B 1 68 ? -18.632 -29.735 -18.845 1.00 88.05 324 LYS B O 1
ATOM 1469 N N . MET B 1 69 ? -18.440 -27.819 -17.672 1.00 88.70 325 MET B N 1
ATOM 1470 C CA . MET B 1 69 ? -17.278 -27.339 -18.410 1.00 91.37 325 MET B CA 1
ATOM 1471 C C . MET B 1 69 ? -16.219 -28.440 -18.471 1.00 93.35 325 MET B C 1
ATOM 1472 O O . MET B 1 69 ? -15.732 -28.790 -19.549 1.00 93.56 325 MET B O 1
ATOM 1477 N N . ASP B 1 70 ? -15.883 -28.992 -17.306 1.00 95.24 326 ASP B N 1
ATOM 1478 C CA . ASP B 1 70 ? -14.879 -30.045 -17.216 1.00 97.01 326 ASP B CA 1
ATOM 1479 C C . ASP B 1 70 ? -15.171 -31.279 -18.050 1.00 98.04 326 ASP B C 1
ATOM 1480 O O . ASP B 1 70 ? -14.263 -31.811 -18.673 1.00 98.80 326 ASP B O 1
ATOM 1485 N N . ASN B 1 71 ? -16.417 -31.751 -18.064 1.00 99.31 327 ASN B N 1
ATOM 1486 C CA . ASN B 1 71 ? -16.712 -32.927 -18.863 1.00 100.53 327 ASN B CA 1
ATOM 1487 C C . ASN B 1 71 ? -17.329 -32.620 -20.222 1.00 100.35 327 ASN B C 1
ATOM 1488 O O . ASN B 1 71 ? -18.274 -33.275 -20.659 1.00 100.36 327 ASN B O 1
ATOM 1493 N N . GLN B 1 72 ? -16.748 -31.618 -20.879 1.00 99.74 328 GLN B N 1
ATOM 1494 C CA . GLN B 1 72 ? -17.133 -31.149 -22.212 1.00 99.60 328 GLN B CA 1
ATOM 1495 C C . GLN B 1 72 ? -18.607 -31.239 -22.618 1.00 98.77 328 GLN B C 1
ATOM 1496 O O . GLN B 1 72 ? -18.957 -31.858 -23.629 1.00 99.30 328 GLN B O 1
ATOM 1502 N N . GLU B 1 73 ? -19.463 -30.580 -21.841 1.00 96.50 329 GLU B N 1
ATOM 1503 C CA . GLU B 1 73 ? -20.895 -30.577 -22.100 1.00 94.30 329 GLU B CA 1
ATOM 1504 C C . GLU B 1 73 ? -21.399 -29.355 -22.874 1.00 93.15 329 GLU B C 1
ATOM 1505 O O . GLU B 1 73 ? -22.558 -29.325 -23.291 1.00 93.58 329 GLU B O 1
ATOM 1511 N N . TYR B 1 74 ? -20.540 -28.357 -23.072 1.00 91.64 330 TYR B N 1
ATOM 1512 C CA . TYR B 1 74 ? -20.934 -27.161 -23.809 1.00 91.05 330 TYR B CA 1
ATOM 1513 C C . TYR B 1 74 ? -20.425 -27.234 -25.244 1.00 91.40 330 TYR B C 1
ATOM 1514 O O . TYR B 1 74 ? -19.221 -27.323 -25.472 1.00 90.90 330 TYR B O 1
ATOM 1523 N N . LYS B 1 75 ? -21.347 -27.188 -26.207 1.00 91.89 331 LYS B N 1
ATOM 1524 C CA . LYS B 1 75 ? -20.991 -27.264 -27.622 1.00 91.82 331 LYS B CA 1
ATOM 1525 C C . LYS B 1 75 ? -20.350 -25.981 -28.143 1.00 91.30 331 LYS B C 1
ATOM 1526 O O . LYS B 1 75 ? -19.660 -26.001 -29.162 1.00 92.09 331 LYS B O 1
ATOM 1532 N N . ASP B 1 76 ? -20.567 -24.871 -27.442 1.00 89.31 332 ASP B N 1
ATOM 1533 C CA . ASP B 1 76 ? -20.002 -23.591 -27.860 1.00 87.56 332 ASP B CA 1
ATOM 1534 C C . ASP B 1 76 ? -20.128 -22.516 -26.787 1.00 85.42 332 ASP B C 1
ATOM 1535 O O . ASP B 1 76 ? -20.813 -22.700 -25.786 1.00 84.13 332 ASP B O 1
ATOM 1540 N N . ALA B 1 77 ? -19.477 -21.384 -27.027 1.00 84.26 333 ALA B N 1
ATOM 1541 C CA . ALA B 1 77 ? -19.479 -20.258 -26.097 1.00 84.28 333 ALA B CA 1
ATOM 1542 C C . ALA B 1 77 ? -20.869 -19.790 -25.677 1.00 84.89 333 ALA B C 1
ATOM 1543 O O . ALA B 1 77 ? -21.087 -19.473 -24.507 1.00 85.43 333 ALA B O 1
ATOM 1545 N N . TYR B 1 78 ? -21.808 -19.733 -26.616 1.00 84.99 334 TYR B N 1
ATOM 1546 C CA . TYR B 1 78 ? -23.146 -19.276 -26.274 1.00 84.93 334 TYR B CA 1
ATOM 1547 C C . TYR B 1 78 ? -23.922 -20.265 -25.415 1.00 83.06 334 TYR B C 1
ATOM 1548 O O . TYR B 1 78 ? -24.860 -19.889 -24.715 1.00 82.79 334 TYR B O 1
ATOM 1557 N N . GLU B 1 79 ? -23.527 -21.527 -25.445 1.00 80.69 335 GLU B N 1
ATOM 1558 C CA . GLU B 1 79 ? -24.207 -22.509 -24.619 1.00 78.92 335 GLU B CA 1
ATOM 1559 C C . GLU B 1 79 ? -23.728 -22.287 -23.180 1.00 75.55 335 GLU B C 1
ATOM 1560 O O . GLU B 1 79 ? -24.469 -22.498 -22.208 1.00 73.79 335 GLU B O 1
ATOM 1566 N N . PHE B 1 80 ? -22.478 -21.849 -23.061 1.00 70.06 336 PHE B N 1
ATOM 1567 C CA . PHE B 1 80 ? -21.866 -21.552 -21.770 1.00 65.64 336 PHE B CA 1
ATOM 1568 C C . PHE B 1 80 ? -22.549 -20.317 -21.182 1.00 62.53 336 PHE B C 1
ATOM 1569 O O . PHE B 1 80 ? -22.956 -20.309 -20.022 1.00 60.67 336 PHE B O 1
ATOM 1577 N N . ALA B 1 81 ? -22.665 -19.280 -22.006 1.00 60.43 337 ALA B N 1
ATOM 1578 C CA . ALA B 1 81 ? -23.288 -18.027 -21.613 1.00 59.54 337 ALA B CA 1
ATOM 1579 C C . ALA B 1 81 ? -24.700 -18.267 -21.097 1.00 58.72 337 ALA B C 1
ATOM 1580 O O . ALA B 1 81 ? -25.137 -17.618 -20.141 1.00 58.37 337 ALA B O 1
ATOM 1582 N N . ALA B 1 82 ? -25.402 -19.201 -21.733 1.00 57.99 338 ALA B N 1
ATOM 1583 C CA . ALA B 1 82 ? -26.773 -19.530 -21.367 1.00 59.42 338 ALA B CA 1
ATOM 1584 C C . ALA B 1 82 ? -26.876 -20.058 -19.950 1.00 59.90 338 ALA B C 1
ATOM 1585 O O . ALA B 1 82 ? -27.793 -19.692 -19.213 1.00 60.81 338 ALA B O 1
ATOM 1587 N N . ASP B 1 83 ? -25.957 -20.935 -19.561 1.00 59.55 339 ASP B N 1
ATOM 1588 C CA . ASP B 1 83 ? -25.995 -21.456 -18.208 1.00 59.39 339 ASP B CA 1
ATOM 1589 C C . ASP B 1 83 ? -25.616 -20.359 -17.211 1.00 57.94 339 ASP B C 1
ATOM 1590 O O . ASP B 1 83 ? -26.207 -20.254 -16.142 1.00 55.28 339 ASP B O 1
ATOM 1595 N N . VAL B 1 84 ? -24.636 -19.536 -17.562 1.00 56.32 340 VAL B N 1
ATOM 1596 C CA . VAL B 1 84 ? -24.231 -18.456 -16.672 1.00 58.04 340 VAL B CA 1
ATOM 1597 C C . VAL B 1 84 ? -25.402 -17.493 -16.459 1.00 58.13 340 VAL B C 1
ATOM 1598 O O . VAL B 1 84 ? -25.700 -17.103 -15.334 1.00 60.23 340 VAL B O 1
ATOM 1602 N N . ARG B 1 85 ? -26.078 -17.119 -17.537 1.00 58.80 341 ARG B N 1
ATOM 1603 C CA . ARG B 1 85 ? -27.200 -16.205 -17.419 1.00 58.16 341 ARG B CA 1
ATOM 1604 C C . ARG B 1 85 ? -28.415 -16.838 -16.757 1.00 59.20 341 ARG B C 1
ATOM 1605 O O . ARG B 1 85 ? -29.210 -16.141 -16.113 1.00 60.04 341 ARG B O 1
ATOM 1613 N N . LEU B 1 86 ? -28.565 -18.151 -16.906 1.00 56.24 342 LEU B N 1
ATOM 1614 C CA . LEU B 1 86 ? -29.681 -18.830 -16.267 1.00 55.87 342 LEU B CA 1
ATOM 1615 C C . LEU B 1 86 ? -29.459 -18.658 -14.766 1.00 56.29 342 LEU B C 1
ATOM 1616 O O . LEU B 1 86 ? -30.367 -18.271 -14.003 1.00 53.82 342 LEU B O 1
ATOM 1621 N N . MET B 1 87 ? -28.228 -18.930 -14.342 1.00 54.04 343 MET B N 1
ATOM 1622 C CA . MET B 1 87 ? -27.882 -18.792 -12.937 1.00 54.35 343 MET B CA 1
ATOM 1623 C C . MET B 1 87 ? -28.294 -17.415 -12.393 1.00 53.84 343 MET B C 1
ATOM 1624 O O . MET B 1 87 ? -28.916 -17.314 -11.329 1.00 50.67 343 MET B O 1
ATOM 1629 N N . PHE B 1 88 ? -27.936 -16.363 -13.119 1.00 51.41 344 PHE B N 1
ATOM 1630 C CA . PHE B 1 88 ? -28.270 -15.012 -12.680 1.00 54.26 344 PHE B CA 1
ATOM 1631 C C . PHE B 1 88 ? -29.765 -14.727 -12.769 1.00 53.59 344 PHE B C 1
ATOM 1632 O O . PHE B 1 88 ? -30.349 -14.129 -11.859 1.00 55.23 344 PHE B O 1
ATOM 1640 N N . MET B 1 89 ? -30.379 -15.145 -13.865 1.00 54.39 345 MET B N 1
ATOM 1641 C CA . MET B 1 89 ? -31.809 -14.926 -14.049 1.00 55.40 345 MET B CA 1
ATOM 1642 C C . MET B 1 89 ? -32.619 -15.588 -12.930 1.00 54.77 345 MET B C 1
ATOM 1643 O O . MET B 1 89 ? -33.610 -15.005 -12.463 1.00 53.54 345 MET B O 1
ATOM 1648 N N . ASN B 1 90 ? -32.198 -16.776 -12.478 1.00 52.82 346 ASN B N 1
ATOM 1649 C CA . ASN B 1 90 ? -32.911 -17.480 -11.396 1.00 52.69 346 ASN B CA 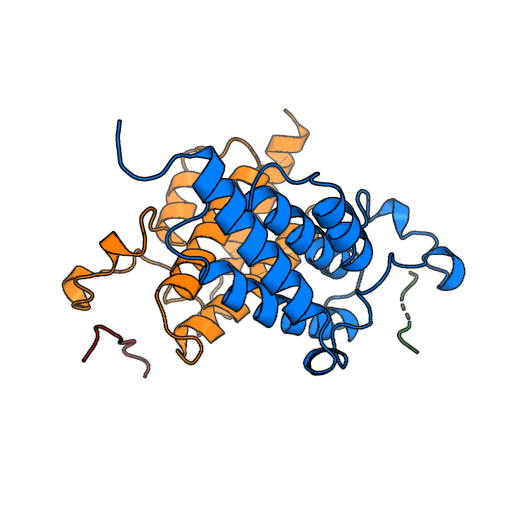1
ATOM 1650 C C . ASN B 1 90 ? -32.888 -16.677 -10.121 1.00 53.03 346 ASN B C 1
ATOM 1651 O O . ASN B 1 90 ? -33.865 -16.615 -9.378 1.00 52.51 346 ASN B O 1
ATOM 1656 N N . CYS B 1 91 ? -31.737 -16.078 -9.862 1.00 52.42 347 CYS B N 1
ATOM 1657 C CA . CYS B 1 91 ? -31.554 -15.273 -8.677 1.00 51.30 347 CYS B CA 1
ATOM 1658 C C . CYS B 1 91 ? -32.451 -14.032 -8.781 1.00 50.39 347 CYS B C 1
ATOM 1659 O O . CYS B 1 91 ? -33.169 -13.707 -7.843 1.00 52.07 347 CYS B O 1
ATOM 1662 N N . TYR B 1 92 ? -32.430 -13.352 -9.924 1.00 50.72 348 TYR B N 1
ATOM 1663 C CA . TYR B 1 92 ? -33.272 -12.167 -10.082 1.00 51.21 348 TYR B CA 1
ATOM 1664 C C . TYR B 1 92 ? -34.749 -12.524 -9.996 1.00 52.35 348 TYR B C 1
ATOM 1665 O O . TYR B 1 92 ? -35.545 -11.776 -9.433 1.00 52.25 348 TYR B O 1
ATOM 1674 N N . LYS B 1 93 ? -35.112 -13.671 -10.552 1.00 51.88 349 LYS B N 1
ATOM 1675 C CA . LYS B 1 93 ? -36.497 -14.086 -10.550 1.00 54.03 349 LYS B CA 1
ATOM 1676 C C . LYS B 1 93 ? -36.967 -14.443 -9.155 1.00 55.27 349 LYS B C 1
ATOM 1677 O O . LYS B 1 93 ? -38.017 -13.984 -8.711 1.00 54.35 349 LYS B O 1
ATOM 1683 N N . TYR B 1 94 ? -36.177 -15.238 -8.440 1.00 56.84 350 TYR B N 1
ATOM 1684 C CA . TYR B 1 94 ? -36.582 -15.670 -7.109 1.00 55.69 350 TYR B CA 1
ATOM 1685 C C . TYR B 1 94 ? -36.528 -14.636 -5.998 1.00 57.61 350 TYR B C 1
ATOM 1686 O O . TYR B 1 94 ? -37.464 -14.503 -5.209 1.00 56.52 350 TYR B O 1
ATOM 1695 N N . ASN B 1 95 ? -35.432 -13.901 -5.912 1.00 56.45 351 ASN B N 1
ATOM 1696 C CA . ASN B 1 95 ? -35.303 -12.949 -4.835 1.00 54.82 351 ASN B CA 1
ATOM 1697 C C . ASN B 1 95 ? -35.902 -11.586 -5.096 1.00 56.46 351 ASN B C 1
ATOM 1698 O O . ASN B 1 95 ? -35.991 -11.143 -6.234 1.00 58.56 351 ASN B O 1
ATOM 1703 N N . PRO B 1 96 ? -36.349 -10.910 -4.032 1.00 55.28 352 PRO B N 1
ATOM 1704 C CA . PRO B 1 96 ? -36.927 -9.580 -4.181 1.00 56.59 352 PRO B CA 1
ATOM 1705 C C . PRO B 1 96 ? -35.785 -8.658 -4.623 1.00 56.93 352 PRO B C 1
ATOM 1706 O O . PRO B 1 96 ? -34.627 -8.883 -4.273 1.00 57.32 352 PRO B O 1
ATOM 1710 N N . PRO B 1 97 ? -36.105 -7.605 -5.393 1.00 57.53 353 PRO B N 1
ATOM 1711 C CA . PRO B 1 97 ? -35.164 -6.613 -5.937 1.00 55.81 353 PRO B CA 1
ATOM 1712 C C . PRO B 1 97 ? -34.145 -6.061 -4.955 1.00 54.55 353 PRO B C 1
ATOM 1713 O O . PRO B 1 97 ? -32.988 -5.848 -5.307 1.00 55.49 353 PRO B O 1
ATOM 1717 N N . ASP B 1 98 ? -34.582 -5.809 -3.730 1.00 55.48 354 ASP B N 1
ATOM 1718 C CA . ASP B 1 98 ? -33.709 -5.237 -2.722 1.00 56.66 354 ASP B CA 1
ATOM 1719 C C . ASP B 1 98 ? -32.882 -6.259 -1.945 1.00 55.71 354 ASP B C 1
ATOM 1720 O O . ASP B 1 98 ? -32.193 -5.913 -0.993 1.00 55.34 354 ASP B O 1
ATOM 1725 N N . HIS B 1 99 ? -32.928 -7.517 -2.357 1.00 56.45 355 HIS B N 1
ATOM 1726 C CA . HIS B 1 99 ? -32.135 -8.524 -1.662 1.00 56.40 355 HIS B CA 1
ATOM 1727 C C . HIS B 1 99 ? -30.651 -8.292 -1.972 1.00 55.79 355 HIS B C 1
ATOM 1728 O O . HIS B 1 99 ? -30.275 -7.969 -3.102 1.00 55.24 355 HIS B O 1
ATOM 1735 N N . GLU B 1 100 ? -29.812 -8.451 -0.957 1.00 56.27 356 GLU B N 1
ATOM 1736 C CA . GLU B 1 100 ? -28.373 -8.270 -1.094 1.00 56.52 356 GLU B CA 1
ATOM 1737 C C . GLU B 1 100 ? -27.796 -9.232 -2.145 1.00 55.04 356 GLU B C 1
ATOM 1738 O O . GLU B 1 100 ? -26.861 -8.903 -2.890 1.00 55.11 356 GLU B O 1
ATOM 1744 N N . VAL B 1 101 ? -28.380 -10.417 -2.224 1.00 54.18 357 VAL B N 1
ATOM 1745 C CA . VAL B 1 101 ? -27.906 -11.410 -3.157 1.00 53.78 357 VAL B CA 1
ATOM 1746 C C . VAL B 1 101 ? -28.154 -10.943 -4.581 1.00 53.41 357 VAL B C 1
ATOM 1747 O O . VAL B 1 101 ? -27.397 -11.283 -5.484 1.00 53.44 357 VAL B O 1
ATOM 1751 N N . VAL B 1 102 ? -29.202 -10.152 -4.797 1.00 54.11 358 VAL B N 1
ATOM 1752 C CA . VAL B 1 102 ? -29.458 -9.661 -6.144 1.00 52.07 358 VAL B CA 1
ATOM 1753 C C . VAL B 1 102 ? -28.349 -8.675 -6.557 1.00 51.93 358 VAL B C 1
ATOM 1754 O O . VAL B 1 102 ? -27.830 -8.729 -7.688 1.00 48.98 358 VAL B O 1
ATOM 1758 N N . ALA B 1 103 ? -27.979 -7.782 -5.646 1.00 49.22 359 ALA B N 1
ATOM 1759 C CA . ALA B 1 103 ? -26.913 -6.836 -5.945 1.00 50.24 359 ALA B CA 1
ATOM 1760 C C . ALA B 1 103 ? -25.645 -7.647 -6.236 1.00 51.52 359 ALA B C 1
ATOM 1761 O O . ALA B 1 103 ? -24.908 -7.341 -7.181 1.00 52.17 359 ALA B O 1
ATOM 1763 N N . MET B 1 104 ? -25.388 -8.677 -5.423 1.00 52.45 360 MET B N 1
ATOM 1764 C CA . MET B 1 104 ? -24.209 -9.521 -5.620 1.00 53.94 360 MET B CA 1
ATOM 1765 C C . MET B 1 104 ? -24.259 -10.172 -6.992 1.00 53.91 360 MET B C 1
ATOM 1766 O O . MET B 1 104 ? -23.250 -10.212 -7.705 1.00 52.56 360 MET B O 1
ATOM 1771 N N . ALA B 1 105 ? -25.435 -10.687 -7.365 1.00 50.97 361 ALA B N 1
ATOM 1772 C CA . ALA B 1 105 ? -25.593 -11.320 -8.667 1.00 52.15 361 ALA B CA 1
ATOM 1773 C C . ALA B 1 105 ? -25.278 -10.348 -9.800 1.00 53.78 361 ALA B C 1
ATOM 1774 O O . ALA B 1 105 ? -24.633 -10.720 -10.777 1.00 51.85 361 ALA B O 1
ATOM 1776 N N . ARG B 1 106 ? -25.744 -9.109 -9.688 1.00 53.38 362 ARG B N 1
ATOM 1777 C CA . ARG B 1 106 ? -25.490 -8.133 -10.747 1.00 55.13 362 ARG B CA 1
ATOM 1778 C C . ARG B 1 106 ? -24.010 -7.745 -10.813 1.00 55.56 362 ARG B C 1
ATOM 1779 O O . ARG B 1 106 ? -23.496 -7.431 -11.884 1.00 58.41 362 ARG B O 1
ATOM 1787 N N . THR B 1 107 ? -23.323 -7.772 -9.676 1.00 56.19 363 THR B N 1
ATOM 1788 C CA . THR B 1 107 ? -21.906 -7.430 -9.659 1.00 56.58 363 THR B CA 1
ATOM 1789 C C . THR B 1 107 ? -21.095 -8.526 -10.365 1.00 56.84 363 THR B C 1
ATOM 1790 O O . THR B 1 107 ? -20.191 -8.238 -11.163 1.00 54.55 363 THR B O 1
ATOM 1794 N N . LEU B 1 108 ? -21.425 -9.781 -10.078 1.00 54.38 364 LEU B N 1
ATOM 1795 C CA . LEU B 1 108 ? -20.718 -10.897 -10.694 1.00 55.99 364 LEU B CA 1
ATOM 1796 C C . LEU B 1 108 ? -21.110 -10.988 -12.160 1.00 55.71 364 LEU B C 1
ATOM 1797 O O . LEU B 1 108 ? -20.318 -11.416 -13.001 1.00 55.09 364 LEU B O 1
ATOM 1802 N N . GLN B 1 109 ? -22.334 -10.588 -12.483 1.00 53.66 365 GLN B N 1
ATOM 1803 C CA . GLN B 1 109 ? -22.731 -10.627 -13.877 1.00 53.37 365 GLN B CA 1
ATOM 1804 C C . GLN B 1 109 ? -21.940 -9.574 -14.658 1.00 53.80 365 GLN B C 1
ATOM 1805 O O . GLN B 1 109 ? -21.527 -9.827 -15.783 1.00 52.71 365 GLN B O 1
ATOM 1811 N N . ASP B 1 110 ? -21.751 -8.394 -14.071 1.00 52.78 366 ASP B N 1
ATOM 1812 C CA . ASP B 1 110 ? -20.991 -7.346 -14.749 1.00 55.35 366 ASP B CA 1
ATOM 1813 C C . ASP B 1 110 ? -19.601 -7.857 -15.090 1.00 57.25 366 ASP B C 1
ATOM 1814 O O . ASP B 1 110 ? -19.039 -7.502 -16.126 1.00 58.53 366 ASP B O 1
ATOM 1819 N N . VAL B 1 111 ? -19.041 -8.680 -14.204 1.00 58.18 367 VAL B N 1
ATOM 1820 C CA . VAL B 1 111 ? -17.727 -9.241 -14.433 1.00 58.04 367 VAL B CA 1
ATOM 1821 C C . VAL B 1 111 ? -17.830 -10.213 -15.600 1.00 58.47 367 VAL B C 1
ATOM 1822 O O . VAL B 1 111 ? -17.044 -10.150 -16.546 1.00 60.37 367 VAL B O 1
ATOM 1826 N N . PHE B 1 112 ? -18.820 -11.096 -15.553 1.00 57.73 368 PHE B N 1
ATOM 1827 C CA . PHE B 1 112 ? -18.990 -12.069 -16.615 1.00 56.19 368 PHE B CA 1
ATOM 1828 C C . PHE B 1 112 ? -19.224 -11.440 -17.975 1.00 58.60 368 PHE B C 1
ATOM 1829 O O . PHE B 1 112 ? -18.602 -11.841 -18.963 1.00 60.01 368 PHE B O 1
ATOM 1837 N N . GLU B 1 113 ? -20.133 -10.470 -18.033 1.00 58.79 369 GLU B N 1
ATOM 1838 C CA . GLU B 1 113 ? -20.481 -9.818 -19.288 1.00 60.23 369 GLU B CA 1
ATOM 1839 C C . GLU B 1 113 ? -19.293 -9.101 -19.915 1.00 62.24 369 GLU B C 1
ATOM 1840 O O . GLU B 1 113 ? -19.117 -9.137 -21.135 1.00 61.75 369 GLU B O 1
ATOM 1846 N N . LEU B 1 114 ? -18.493 -8.449 -19.077 1.00 64.80 370 LEU B N 1
ATOM 1847 C CA . LEU B 1 114 ? -17.313 -7.718 -19.525 1.00 67.04 370 LEU B CA 1
ATOM 1848 C C . LEU B 1 114 ? -16.315 -8.662 -20.192 1.00 68.54 370 LEU B C 1
ATOM 1849 O O . LEU B 1 114 ? -15.820 -8.387 -21.286 1.00 68.10 370 LEU B O 1
ATOM 1854 N N . HIS B 1 115 ? -16.015 -9.767 -19.517 1.00 69.24 371 HIS B N 1
ATOM 1855 C CA . HIS B 1 115 ? -15.085 -10.752 -20.046 1.00 70.49 371 HIS B CA 1
ATOM 1856 C C . HIS B 1 115 ? -15.652 -11.501 -21.245 1.00 69.93 371 HIS B C 1
ATOM 1857 O O . HIS B 1 115 ? -14.960 -11.681 -22.244 1.00 70.21 371 HIS B O 1
ATOM 1864 N N . PHE B 1 116 ? -16.902 -11.943 -21.160 1.00 68.94 372 PHE B N 1
ATOM 1865 C CA . PHE B 1 116 ? -17.506 -12.659 -22.280 1.00 68.92 372 PHE B CA 1
ATOM 1866 C C . PHE B 1 116 ? -17.440 -11.806 -23.556 1.00 71.07 372 PHE B C 1
ATOM 1867 O O . PHE B 1 116 ? -17.169 -12.311 -24.651 1.00 68.42 372 PHE B O 1
ATOM 1875 N N . ALA B 1 117 ? -17.701 -10.511 -23.402 1.00 73.45 373 ALA B N 1
ATOM 1876 C CA . ALA B 1 117 ? -17.684 -9.576 -24.525 1.00 76.61 373 ALA B CA 1
ATOM 1877 C C . ALA B 1 117 ? -16.314 -9.487 -25.174 1.00 79.27 373 ALA B C 1
ATOM 1878 O O . ALA B 1 117 ? -16.216 -9.330 -26.385 1.00 79.76 373 ALA B O 1
ATOM 1880 N N . LYS B 1 118 ? -15.260 -9.584 -24.369 1.00 82.66 374 LYS B N 1
ATOM 1881 C CA . LYS B 1 118 ? -13.898 -9.490 -24.888 1.00 85.63 374 LYS B CA 1
ATOM 1882 C C . LYS B 1 118 ? -13.392 -10.751 -25.573 1.00 88.10 374 LYS B C 1
ATOM 1883 O O . LYS B 1 118 ? -12.241 -10.793 -26.002 1.00 89.64 374 LYS B O 1
ATOM 1889 N N . ILE B 1 119 ? -14.218 -11.786 -25.671 1.00 90.24 375 ILE B N 1
ATOM 1890 C CA . ILE B 1 119 ? -13.752 -12.980 -26.351 1.00 93.96 375 ILE B CA 1
ATOM 1891 C C . ILE B 1 119 ? -13.392 -12.501 -27.756 1.00 96.96 375 ILE B C 1
ATOM 1892 O O . ILE B 1 119 ? -14.268 -12.096 -28.522 1.00 96.32 375 ILE B O 1
ATOM 1897 N N . PRO B 1 120 ? -12.089 -12.532 -28.102 1.00 100.08 376 PRO B N 1
ATOM 1898 C CA . PRO B 1 120 ? -11.557 -12.106 -29.403 1.00 102.08 376 PRO B CA 1
ATOM 1899 C C . PRO B 1 120 ? -12.485 -12.327 -30.603 1.00 103.59 376 PRO B C 1
ATOM 1900 O O . PRO B 1 120 ? -12.354 -13.373 -31.276 1.00 104.80 376 PRO B O 1
ATOM 1904 N N . ASP B 1 121 ? -13.344 -11.448 -30.849 1.00 104.76 377 ASP B N 1
ATOM 1905 N N . ALA C 2 2 ? -5.460 4.630 -29.923 1.00 107.64 15 ALA P N 1
ATOM 1906 C CA . ALA C 2 2 ? -6.784 3.995 -30.189 1.00 108.09 15 ALA P CA 1
ATOM 1907 C C . ALA C 2 2 ? -7.928 4.979 -29.934 1.00 108.34 15 ALA P C 1
ATOM 1908 O O . ALA C 2 2 ? -7.871 5.791 -29.008 1.00 108.99 15 ALA P O 1
ATOM 1910 N N . PRO C 2 3 ? -8.983 4.924 -30.763 1.00 108.18 16 PRO P N 1
ATOM 1911 C CA . PRO C 2 3 ? -10.134 5.820 -30.609 1.00 107.66 16 PRO P CA 1
ATOM 1912 C C . PRO C 2 3 ? -10.912 5.554 -29.320 1.00 107.59 16 PRO P C 1
ATOM 1913 O O . PRO C 2 3 ? -10.859 4.457 -28.758 1.00 107.00 16 PRO P O 1
ATOM 1917 N N . ARG C 2 4 ? -11.628 6.572 -28.856 1.00 107.13 17 ARG P N 1
ATOM 1918 C CA . ARG C 2 4 ? -12.436 6.462 -27.650 1.00 106.91 17 ARG P CA 1
ATOM 1919 C C . ARG C 2 4 ? -13.640 7.385 -27.755 1.00 105.93 17 ARG P C 1
ATOM 1920 O O . ARG C 2 4 ? -13.512 8.573 -28.058 1.00 105.32 17 ARG P O 1
ATOM 1940 N N . GLN C 2 6 ? -16.617 9.819 -26.949 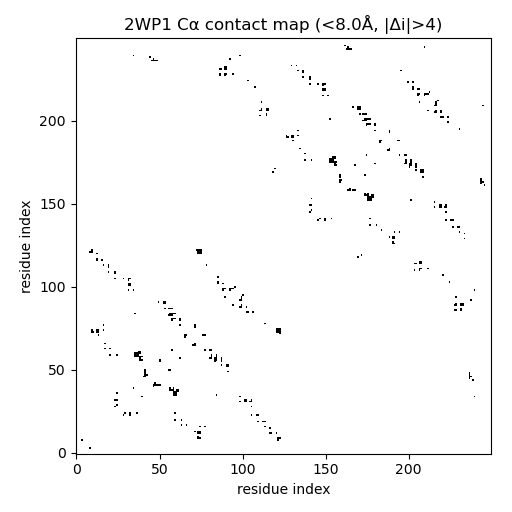1.00 106.34 19 GLN P N 1
ATOM 1941 C CA . GLN C 2 6 ? -16.710 10.965 -26.047 1.00 109.08 19 GLN P CA 1
ATOM 1942 C C . GLN C 2 6 ? -18.156 11.411 -25.862 1.00 109.91 19 GLN P C 1
ATOM 1943 O O . GLN C 2 6 ? -18.727 12.089 -26.715 1.00 109.97 19 GLN P O 1
ATOM 1949 N N . LEU C 2 7 ? -18.740 11.027 -24.736 1.00 111.45 20 LEU P N 1
ATOM 1950 C CA . LEU C 2 7 ? -20.119 11.377 -24.431 1.00 113.18 20 LEU P CA 1
ATOM 1951 C C . LEU C 2 7 ? -20.219 12.860 -24.109 1.00 114.65 20 LEU P C 1
ATOM 1952 O O . LEU C 2 7 ? -19.838 13.290 -23.018 1.00 115.33 20 LEU P O 1
ATOM 1957 N N . ALA C 2 8 ? -20.729 13.637 -25.060 1.00 115.66 21 ALA P N 1
ATOM 1958 C CA . ALA C 2 8 ? -20.875 15.079 -24.878 1.00 116.93 21 ALA P CA 1
ATOM 1959 C C . ALA C 2 8 ? -19.702 15.670 -24.088 1.00 117.74 21 ALA P C 1
ATOM 1960 O O . ALA C 2 8 ? -19.956 16.274 -23.023 1.00 118.32 21 ALA P O 1
ATOM 1962 N N . THR C 2 9 ? -18.542 15.517 -24.538 1.00 117.96 22 THR P N 1
ATOM 1963 N N . LYS D 2 1 ? -44.444 -12.901 5.379 1.00 96.02 14 LYS Q N 1
ATOM 1964 C CA . LYS D 2 1 ? -45.098 -14.234 5.309 1.00 95.17 14 LYS Q CA 1
ATOM 1965 C C . LYS D 2 1 ? -44.580 -15.137 4.202 1.00 94.62 14 LYS Q C 1
ATOM 1966 O O . LYS D 2 1 ? -45.073 -16.241 4.013 1.00 96.01 14 LYS Q O 1
ATOM 1967 N N . ALA D 2 2 ? -43.509 -14.720 3.536 1.00 92.36 15 ALA Q N 1
ATOM 1968 C CA . ALA D 2 2 ? -42.936 -15.531 2.464 1.00 89.55 15 ALA Q CA 1
ATOM 1969 C C . ALA D 2 2 ? -41.508 -15.986 2.730 1.00 86.22 15 ALA Q C 1
ATOM 1970 O O . ALA D 2 2 ? -40.777 -15.362 3.497 1.00 87.37 15 ALA Q O 1
ATOM 1972 N N . PRO D 2 3 ? -41.100 -17.101 2.097 1.00 82.68 16 PRO Q N 1
ATOM 1973 C CA . PRO D 2 3 ? -39.747 -17.639 2.271 1.00 79.40 16 PRO Q CA 1
ATOM 1974 C C . PRO D 2 3 ? -38.710 -16.718 1.627 1.00 76.76 16 PRO Q C 1
ATOM 1975 O O . PRO D 2 3 ? -38.757 -16.459 0.425 1.00 76.12 16 PRO Q O 1
ATOM 1979 N N . ARG D 2 4 ? -37.796 -16.197 2.440 1.00 74.12 17 ARG Q N 1
ATOM 1980 C CA . ARG D 2 4 ? -36.752 -15.315 1.944 1.00 71.62 17 ARG Q CA 1
ATOM 1981 C C . ARG D 2 4 ? -35.398 -15.966 2.196 1.00 68.80 17 ARG Q C 1
ATOM 1982 O O . ARG D 2 4 ? -35.157 -16.522 3.261 1.00 66.48 17 ARG Q O 1
ATOM 2002 N N . GLN D 2 6 ? -31.744 -16.431 3.280 1.00 63.27 19 GLN Q N 1
ATOM 2003 C CA . GLN D 2 6 ? -30.932 -15.832 4.332 1.00 65.22 19 GLN Q CA 1
ATOM 2004 C C . GLN D 2 6 ? -29.460 -16.205 4.177 1.00 65.40 19 GLN Q C 1
ATOM 2005 O O . GLN D 2 6 ? -29.110 -17.386 4.204 1.00 63.52 19 GLN Q O 1
ATOM 2011 N N . LEU D 2 7 ? -28.606 -15.193 4.015 1.00 65.04 20 LEU Q N 1
ATOM 2012 C CA . LEU D 2 7 ? -27.166 -15.401 3.879 1.00 64.79 20 LEU Q CA 1
ATOM 2013 C C . LEU D 2 7 ? -26.534 -15.185 5.243 1.00 65.04 20 LEU Q C 1
ATOM 2014 O O . LEU D 2 7 ? -26.846 -14.205 5.924 1.00 64.23 20 LEU Q O 1
ATOM 2019 N N . ALA D 2 8 ? -25.638 -16.090 5.637 1.00 64.58 21 ALA Q N 1
ATOM 2020 C CA . ALA D 2 8 ? -24.986 -16.009 6.940 1.00 65.10 21 ALA Q CA 1
ATOM 2021 C C . ALA D 2 8 ? -24.197 -14.726 7.144 1.00 65.85 21 ALA Q C 1
ATOM 2022 O O . ALA D 2 8 ? -23.959 -14.309 8.279 1.00 67.27 21 ALA Q O 1
ATOM 2024 N N . THR D 2 9 ? -23.793 -14.112 6.040 1.00 67.22 22 THR Q N 1
ATOM 2025 C CA . THR D 2 9 ? -23.014 -12.884 6.061 1.00 69.53 22 THR Q CA 1
ATOM 2026 C C . THR D 2 9 ? -23.892 -11.649 6.268 1.00 72.41 22 THR Q C 1
ATOM 2027 O O . THR D 2 9 ? -23.408 -10.524 6.205 1.00 72.67 22 THR Q O 1
ATOM 2031 N N . LYS D 2 10 ? -25.181 -11.868 6.499 1.00 76.44 23 LYS Q N 1
ATOM 2032 C CA . LYS D 2 10 ? -26.131 -10.784 6.740 1.00 81.62 23 LYS Q CA 1
ATOM 2033 C C . LYS D 2 10 ? -27.545 -11.350 6.846 1.00 84.48 23 LYS Q C 1
ATOM 2034 O O . LYS D 2 10 ? -28.047 -11.502 7.983 1.00 86.06 23 LYS Q O 1
#

CATH classification: 1.20.920.10

Organism: Mus musculus (NCBI:txid10090)

Secondary structure (P-SEA, 3-state):
cccccaaaaaaaaaaaaaaaaaaaaccccccccccccccccccccccccccccccccccaaaaaaaaaacccccaaaaaaaaaaaaaaaaaccccccaaaaaaaaaaaaaaaaaaaccccccc/caaaaaaaaaaaaaaaaaaccccccccccccccccccccccccccccccccccaaaaaaaaaacccccaaaaaaaaaaaaaaaaaccccccaaaaaaaaaaaaaaaaaaacc/cccccc/ccccccccc

Solvent-accessible surface area: 13377 Å² total

Sequence (250 aa):
QHKVLKTVKVTEQLKHCSEILKEMLAKKHLPYAWPFYNPVDADALGLHNYYDVVKNPMDLGTIKGKMDNQEYKDAYEFAADVRLMFMNCYKYNPPDHEVVAMARTLQDVFELHFAKIPDEPIETVKVTEQLKHCSEILKEMLAKKHLPYAWPFYNPVDADALGLHNYYDVVKNPMDLGTIKGKMDNQEYKDAYEFAADVRLMFMNCYKYNPPDHEVVAMARTLQDVFELHFAKIPAPRQLAKAPRQLATK

GO terms:
  GO:0005634 nucleus (C, IDA)
  GO:0006338 chromatin remodeling (P, IDA)
  GO:0140008 histone H4 reader activity (F, IDA)
  GO:0005634 nucleus (C, EXP)
  GO:0035092 sperm DNA condensation (P, IMP)
  GO:0043484 regulation of RNA splicing (P, IMP)
  GO:0010628 positive regulation of gene expression (P, IMP)
  GO:0007140 male meiotic nuclear division (P, IMP)
  GO:0007141 male meiosis I (P, IMP)
  GO:0007283 spermatogenesis (P, IMP)
  GO:0005515 protein binding (F, IPI)